Protein AF-A0A7W7Y3I8-F1 (afdb_monomer_lite)

Radius of gyration: 33.41 Å; chains: 1; bounding box: 69×54×98 Å

pLDDT: mean 78.22, std 15.78, range [34.19, 94.88]

Sequence (201 aa):
MSQEAKQEIVSILQRIVEGDIKELSDSDINDEELRLRFNQLCQRLAYIAPVVSNCISDIPVMENSLERIIATTEESVNHLMTSSEQLLDRFNSVKDLLDRTLDSGSDYSINFQKIEDLNQQNQDEIYDMMSSLEFQDITHQIVERMNKMVNDMQMRVNELAQVLKLQQVYTGTHSTTPASKEDLSASDQGLVDKLLAEFGL

Organism: NCBI:txid682562

Structure (mmCIF, N/CA/C/O backbone):
data_AF-A0A7W7Y3I8-F1
#
_entry.id   AF-A0A7W7Y3I8-F1
#
loop_
_atom_site.group_PDB
_atom_site.id
_atom_site.type_symbol
_atom_site.label_atom_id
_atom_site.label_alt_id
_atom_site.label_comp_id
_atom_site.label_asym_id
_atom_site.label_entity_id
_atom_site.label_seq_id
_atom_site.pdbx_PDB_ins_code
_atom_site.Cartn_x
_atom_site.Cartn_y
_atom_site.Cartn_z
_atom_site.occupancy
_atom_site.B_iso_or_equiv
_atom_site.auth_seq_id
_atom_site.auth_comp_id
_atom_site.auth_asym_id
_atom_site.auth_atom_id
_atom_site.pdbx_PDB_model_num
ATOM 1 N N . MET A 1 1 ? 24.728 -10.470 -51.808 1.00 56.81 1 MET A N 1
ATOM 2 C CA . MET A 1 1 ? 25.354 -10.316 -50.478 1.00 56.81 1 MET A CA 1
ATOM 3 C C . MET A 1 1 ? 26.386 -11.409 -50.291 1.00 56.81 1 MET A C 1
ATOM 5 O O . MET A 1 1 ? 26.043 -12.567 -50.521 1.00 56.81 1 MET A O 1
ATOM 9 N N . SER A 1 2 ? 27.621 -11.043 -49.936 1.00 70.88 2 SER A N 1
ATOM 10 C CA . SER A 1 2 ? 28.674 -12.000 -49.577 1.00 70.88 2 SER A CA 1
ATOM 11 C C . SER A 1 2 ? 28.323 -12.709 -48.263 1.00 70.88 2 SER A C 1
ATOM 13 O O . SER A 1 2 ? 27.474 -12.253 -47.494 1.00 70.88 2 SER A O 1
ATOM 15 N N . GLN A 1 3 ? 28.941 -13.863 -48.025 1.00 73.56 3 GLN A N 1
ATOM 16 C CA . GLN A 1 3 ? 28.728 -14.648 -46.809 1.00 73.56 3 GLN A CA 1
ATOM 17 C C . GLN A 1 3 ? 29.227 -13.902 -45.554 1.00 73.56 3 GLN A C 1
ATOM 19 O O . GLN A 1 3 ? 28.614 -14.024 -44.497 1.00 73.56 3 GLN A O 1
ATOM 24 N N . GLU A 1 4 ? 30.251 -13.059 -45.711 1.00 72.88 4 GLU A N 1
ATOM 25 C CA . GLU A 1 4 ? 30.799 -12.164 -44.681 1.00 72.88 4 GLU A CA 1
ATOM 26 C C . GLU A 1 4 ? 29.801 -11.074 -44.263 1.00 72.88 4 GLU A C 1
ATOM 28 O O . GLU A 1 4 ? 29.516 -10.943 -43.078 1.00 72.88 4 GLU A O 1
ATOM 33 N N . ALA A 1 5 ? 29.146 -10.392 -45.212 1.00 70.88 5 ALA A N 1
ATOM 34 C CA . ALA A 1 5 ? 28.152 -9.357 -44.894 1.00 70.88 5 ALA A CA 1
ATOM 35 C C . ALA A 1 5 ? 26.956 -9.908 -44.090 1.00 70.88 5 ALA A C 1
ATOM 37 O O . ALA A 1 5 ? 26.379 -9.228 -43.245 1.00 70.88 5 ALA A O 1
ATOM 38 N N . LYS A 1 6 ? 26.579 -11.175 -44.322 1.00 78.25 6 LYS A N 1
ATOM 39 C CA . LYS A 1 6 ? 25.563 -11.851 -43.499 1.00 78.25 6 LYS A CA 1
ATOM 40 C C . LYS A 1 6 ? 26.054 -12.110 -42.075 1.00 78.25 6 LYS A C 1
ATOM 42 O O . LYS A 1 6 ? 25.257 -11.997 -41.150 1.00 78.25 6 LYS A O 1
ATOM 47 N N . GLN A 1 7 ? 27.319 -12.484 -41.899 1.00 81.38 7 GLN A N 1
ATOM 48 C CA . GLN A 1 7 ? 27.895 -12.724 -40.574 1.00 81.38 7 GLN A CA 1
ATOM 49 C C . GLN A 1 7 ? 28.046 -11.425 -39.776 1.00 81.38 7 GLN A C 1
ATOM 51 O O . GLN A 1 7 ? 27.732 -11.422 -38.589 1.00 81.38 7 GLN A O 1
ATOM 56 N N . GLU A 1 8 ? 28.429 -10.323 -40.425 1.00 78.38 8 GLU A N 1
ATOM 57 C CA . GLU A 1 8 ? 28.481 -8.986 -39.814 1.00 78.38 8 GLU A CA 1
ATOM 58 C C . GLU A 1 8 ? 27.097 -8.535 -39.324 1.00 78.38 8 GLU A C 1
ATOM 60 O O . GLU A 1 8 ? 26.934 -8.173 -38.162 1.00 78.38 8 GLU A O 1
ATOM 65 N N . ILE A 1 9 ? 26.063 -8.658 -40.166 1.00 81.31 9 ILE A N 1
ATOM 66 C CA . ILE A 1 9 ? 24.678 -8.330 -39.783 1.00 81.31 9 ILE A CA 1
ATOM 67 C C . ILE A 1 9 ? 24.213 -9.170 -38.588 1.00 81.31 9 ILE A C 1
ATOM 69 O O . ILE A 1 9 ? 23.596 -8.642 -37.663 1.00 81.31 9 ILE A O 1
ATOM 73 N N . VAL A 1 10 ? 24.485 -10.479 -38.602 1.00 84.56 10 VAL A N 1
ATOM 74 C CA . VAL A 1 10 ? 24.080 -11.377 -37.512 1.00 84.56 10 VAL A CA 1
ATOM 75 C C . VAL A 1 10 ? 24.794 -11.016 -36.211 1.00 84.56 10 VAL A C 1
ATOM 77 O O . VAL A 1 10 ? 24.132 -10.970 -35.178 1.00 84.56 10 VAL A O 1
ATOM 80 N N . SER A 1 11 ? 26.094 -10.706 -36.244 1.00 82.88 11 SER A N 1
ATOM 81 C CA . SER A 1 11 ? 26.841 -10.342 -35.032 1.00 82.88 11 SER A CA 1
ATOM 82 C C . SER A 1 11 ? 26.318 -9.044 -34.408 1.00 82.88 11 SER A C 1
ATOM 84 O O . SER A 1 11 ? 26.177 -8.952 -33.191 1.00 82.88 11 SER A O 1
ATOM 86 N N . ILE A 1 12 ? 25.944 -8.067 -35.235 1.00 80.31 12 ILE A N 1
ATOM 87 C CA . ILE A 1 12 ? 25.380 -6.791 -34.788 1.00 80.31 12 ILE A CA 1
ATOM 88 C C . ILE A 1 12 ? 23.986 -6.986 -34.197 1.00 80.31 12 ILE A C 1
ATOM 90 O O . ILE A 1 12 ? 23.689 -6.453 -33.132 1.00 80.31 12 ILE A O 1
ATOM 94 N N . LEU A 1 13 ? 23.133 -7.784 -34.845 1.00 80.38 13 LEU A N 1
ATOM 95 C CA . LEU A 1 13 ? 21.825 -8.131 -34.288 1.00 80.38 13 LEU A CA 1
ATOM 96 C C . LEU A 1 13 ? 21.964 -8.860 -32.949 1.00 80.38 13 LEU A C 1
ATOM 98 O O . LEU A 1 13 ? 21.185 -8.606 -32.036 1.00 80.38 13 LEU A O 1
ATOM 102 N N . GLN A 1 14 ? 22.970 -9.721 -32.814 1.00 82.19 14 GLN A N 1
ATOM 103 C CA . GLN A 1 14 ? 23.251 -10.438 -31.577 1.00 82.19 14 GLN A CA 1
ATOM 104 C C . GLN A 1 14 ? 23.710 -9.483 -30.463 1.00 82.19 14 GLN A C 1
ATOM 106 O O . GLN A 1 14 ? 23.150 -9.529 -29.372 1.00 82.19 14 GLN A O 1
ATOM 111 N N . ARG A 1 15 ? 24.598 -8.525 -30.767 1.00 81.75 15 ARG A N 1
ATOM 112 C CA . ARG A 1 15 ? 24.981 -7.435 -29.846 1.00 81.75 15 ARG A CA 1
ATOM 113 C C . ARG A 1 15 ? 23.783 -6.599 -29.393 1.00 81.75 15 ARG A C 1
ATOM 115 O O . ARG A 1 15 ? 23.655 -6.300 -28.210 1.00 81.75 15 ARG A O 1
ATOM 122 N N . ILE A 1 16 ? 22.878 -6.259 -30.313 1.00 79.38 16 ILE A N 1
ATOM 123 C CA . ILE A 1 16 ? 21.653 -5.507 -30.001 1.00 79.38 16 ILE A CA 1
ATOM 124 C C . ILE A 1 16 ? 20.729 -6.316 -29.079 1.00 79.38 16 ILE A C 1
ATOM 126 O O . ILE A 1 16 ? 20.189 -5.762 -28.124 1.00 79.38 16 ILE A O 1
ATOM 130 N N . VAL A 1 17 ? 20.561 -7.618 -29.334 1.00 76.25 17 VAL A N 1
ATOM 131 C CA . VAL A 1 17 ? 19.777 -8.524 -28.473 1.00 76.25 17 VAL A CA 1
ATOM 132 C C . VAL A 1 17 ? 20.399 -8.650 -27.079 1.00 76.25 17 VAL A C 1
ATOM 134 O O . VAL A 1 17 ? 19.673 -8.739 -26.092 1.00 76.25 17 VAL A O 1
ATOM 137 N N . GLU A 1 18 ? 21.727 -8.605 -26.987 1.00 78.88 18 GLU A N 1
ATOM 138 C CA . GLU A 1 18 ? 22.486 -8.612 -25.731 1.00 78.88 18 GLU A CA 1
ATOM 139 C C . GLU A 1 18 ? 22.496 -7.247 -25.011 1.00 78.88 18 GLU A C 1
ATOM 141 O O . GLU A 1 18 ? 22.995 -7.146 -23.891 1.00 78.88 18 GLU A O 1
ATOM 146 N N . GLY A 1 19 ? 21.912 -6.201 -25.611 1.00 65.56 19 GLY A N 1
ATOM 147 C CA . GLY A 1 19 ? 21.775 -4.872 -25.009 1.00 65.56 19 GLY A CA 1
ATOM 148 C C . GLY A 1 19 ? 22.931 -3.902 -25.287 1.00 65.56 19 GLY A C 1
ATOM 149 O O . GLY A 1 19 ? 22.963 -2.818 -24.704 1.00 65.56 19 GLY A O 1
ATOM 150 N N . ASP A 1 20 ? 23.865 -4.234 -26.184 1.00 77.38 20 ASP A N 1
ATOM 151 C CA . ASP A 1 20 ? 24.927 -3.323 -26.638 1.00 77.38 20 ASP A CA 1
ATOM 152 C C . ASP A 1 20 ? 24.423 -2.439 -27.792 1.00 77.38 20 ASP A C 1
ATOM 154 O O . ASP A 1 20 ? 24.595 -2.743 -28.971 1.00 77.38 20 ASP A O 1
ATOM 158 N N . ILE A 1 21 ? 23.768 -1.328 -27.437 1.00 74.56 21 ILE A N 1
ATOM 159 C CA . ILE A 1 21 ? 23.088 -0.406 -28.368 1.00 74.56 21 ILE A CA 1
ATOM 160 C C . ILE A 1 21 ? 23.997 0.779 -28.767 1.00 74.56 21 ILE A C 1
ATOM 162 O O . ILE A 1 21 ? 23.572 1.934 -28.829 1.00 74.56 21 ILE A O 1
ATOM 166 N N . LYS A 1 22 ? 25.290 0.525 -28.984 1.00 76.62 22 LYS A N 1
ATOM 167 C CA . LYS A 1 22 ? 26.242 1.564 -29.413 1.00 76.62 22 LYS A CA 1
ATOM 168 C C . LYS A 1 22 ? 26.087 1.881 -30.900 1.00 76.62 22 LYS A C 1
ATOM 170 O O . LYS A 1 22 ? 25.644 1.042 -31.684 1.00 76.62 22 LYS A O 1
ATOM 175 N N . GLU A 1 23 ? 26.471 3.096 -31.288 1.00 75.88 23 GLU A N 1
ATOM 176 C CA . GLU A 1 23 ? 26.596 3.447 -32.704 1.00 75.88 23 GLU A CA 1
ATOM 177 C C . GLU A 1 23 ? 27.714 2.626 -33.358 1.00 75.88 23 GLU A C 1
ATOM 179 O O . GLU A 1 23 ? 28.787 2.427 -32.784 1.00 75.88 23 GLU A O 1
ATOM 184 N N . LEU A 1 24 ? 27.437 2.144 -34.564 1.00 77.50 24 LEU A N 1
ATOM 185 C CA . LEU A 1 24 ? 28.359 1.401 -35.406 1.00 77.50 24 LEU A CA 1
ATOM 186 C C . LEU A 1 24 ? 29.286 2.360 -36.152 1.00 77.50 24 LEU A C 1
ATOM 188 O O . LEU A 1 24 ? 28.854 3.389 -36.685 1.00 77.50 24 LEU A O 1
ATOM 192 N N . SER A 1 25 ? 30.551 1.970 -36.226 1.00 73.38 25 SER A N 1
ATOM 193 C CA . SER A 1 25 ? 31.637 2.684 -36.891 1.00 73.38 25 SER A CA 1
ATOM 194 C C . SER A 1 25 ? 31.907 2.143 -38.301 1.00 73.38 25 SER A C 1
ATOM 196 O O . SER A 1 25 ? 31.376 1.103 -38.695 1.00 73.38 25 SER A O 1
ATOM 198 N N . ASP A 1 26 ? 32.769 2.826 -39.065 1.00 68.06 26 ASP A N 1
ATOM 199 C CA . ASP A 1 26 ? 33.235 2.346 -40.378 1.00 68.06 26 ASP A CA 1
ATOM 200 C C . ASP A 1 26 ? 33.886 0.951 -40.308 1.00 68.06 26 ASP A C 1
ATOM 202 O O . ASP A 1 26 ? 33.864 0.220 -41.292 1.00 68.06 26 ASP A O 1
ATOM 206 N N . SER A 1 27 ? 34.429 0.553 -39.150 1.00 69.69 27 SER A N 1
ATOM 207 C CA . SER A 1 27 ? 35.013 -0.780 -38.950 1.00 69.69 27 SER A CA 1
ATOM 208 C C . SER A 1 27 ? 33.998 -1.896 -38.689 1.00 69.69 27 SER A C 1
ATOM 210 O O . SER A 1 27 ? 34.377 -3.061 -38.761 1.00 69.69 27 SER A O 1
ATOM 212 N N . ASP A 1 28 ? 32.742 -1.566 -38.375 1.00 69.50 28 ASP A N 1
ATOM 213 C CA . ASP A 1 28 ? 31.705 -2.557 -38.055 1.00 69.50 28 ASP A CA 1
ATOM 214 C C . ASP A 1 28 ? 30.889 -2.972 -39.292 1.00 69.50 28 ASP A C 1
ATOM 216 O O . ASP A 1 28 ? 30.504 -4.132 -39.415 1.00 69.50 28 ASP A O 1
ATOM 220 N N . ILE A 1 29 ? 30.617 -2.025 -40.199 1.00 77.31 29 ILE A N 1
ATOM 221 C CA . ILE A 1 29 ? 29.929 -2.235 -41.480 1.00 77.31 29 ILE A CA 1
ATOM 222 C C . ILE A 1 29 ? 30.550 -1.295 -42.523 1.00 77.31 29 ILE A C 1
ATOM 224 O O . ILE A 1 29 ? 30.492 -0.068 -42.385 1.00 77.31 29 ILE A O 1
ATOM 228 N N . ASN A 1 30 ? 31.050 -1.878 -43.616 1.00 74.94 30 ASN A N 1
ATOM 229 C CA . ASN A 1 30 ? 31.587 -1.131 -44.761 1.00 74.94 30 ASN A CA 1
ATOM 230 C C . ASN A 1 30 ? 30.496 -0.526 -45.670 1.00 74.94 30 ASN A C 1
ATOM 232 O O . ASN A 1 30 ? 30.771 0.396 -46.434 1.00 74.94 30 ASN A O 1
ATOM 236 N N . ASP A 1 31 ? 29.267 -1.046 -45.617 1.00 81.44 31 ASP A N 1
ATOM 237 C CA . ASP A 1 31 ? 28.123 -0.518 -46.369 1.00 81.44 31 ASP A CA 1
ATOM 238 C C . ASP A 1 31 ? 27.491 0.683 -45.639 1.00 81.44 31 ASP A C 1
ATOM 240 O O . ASP A 1 31 ? 26.849 0.549 -44.594 1.00 81.44 31 ASP A O 1
ATOM 244 N N . GLU A 1 32 ? 27.675 1.876 -46.200 1.00 80.06 32 GLU A N 1
ATOM 245 C CA . GLU A 1 32 ? 27.230 3.138 -45.604 1.00 80.06 32 GLU A CA 1
ATOM 246 C C . GLU A 1 32 ? 25.705 3.207 -45.388 1.00 80.06 32 GLU A C 1
ATOM 248 O O . GLU A 1 32 ? 25.252 3.710 -44.354 1.00 80.06 32 GLU A O 1
ATOM 253 N N . GLU A 1 33 ? 24.894 2.662 -46.305 1.00 81.62 33 GLU A N 1
ATOM 254 C CA . GLU A 1 33 ? 23.431 2.679 -46.171 1.00 81.62 33 GLU A CA 1
ATOM 255 C C . GLU A 1 33 ? 22.977 1.722 -45.064 1.00 81.62 33 GLU A C 1
ATOM 257 O O . GLU A 1 33 ? 22.112 2.055 -44.243 1.00 81.62 33 GLU A O 1
ATOM 262 N N . LEU A 1 34 ? 23.587 0.538 -45.010 1.00 79.19 34 LEU A N 1
ATOM 263 C CA . LEU A 1 34 ? 23.307 -0.460 -43.988 1.00 79.19 34 LEU A CA 1
ATOM 264 C C . LEU A 1 34 ? 23.693 0.058 -42.593 1.00 79.19 34 LEU A C 1
ATOM 266 O O . LEU A 1 34 ? 22.904 -0.056 -41.650 1.00 79.19 34 LEU A O 1
ATOM 270 N N . ARG A 1 35 ? 24.858 0.707 -42.474 1.00 82.44 35 ARG A N 1
ATOM 271 C CA . ARG A 1 35 ? 25.320 1.341 -41.233 1.00 82.44 35 ARG A CA 1
ATOM 272 C C . ARG A 1 35 ? 24.371 2.443 -40.773 1.00 82.44 35 ARG A C 1
ATOM 274 O O . ARG A 1 35 ? 23.997 2.472 -39.602 1.00 82.44 35 ARG A O 1
ATOM 281 N N . LEU A 1 36 ? 23.936 3.320 -41.680 1.00 83.75 36 LEU A N 1
ATOM 282 C CA . LEU A 1 36 ? 22.991 4.390 -41.352 1.00 83.75 36 LEU A CA 1
ATOM 283 C C . LEU A 1 36 ? 21.678 3.826 -40.788 1.00 83.75 36 LEU A C 1
ATOM 285 O O . LEU A 1 36 ? 21.167 4.332 -39.787 1.00 83.75 36 LEU A O 1
ATOM 289 N N . ARG A 1 37 ? 21.141 2.757 -41.391 1.00 81.44 37 ARG A N 1
ATOM 290 C CA . ARG A 1 37 ? 19.906 2.106 -40.918 1.00 81.44 37 ARG A CA 1
ATOM 291 C C . ARG A 1 37 ? 20.079 1.439 -39.555 1.00 81.44 37 ARG A C 1
ATOM 293 O O . ARG A 1 37 ? 19.185 1.555 -38.718 1.00 81.44 37 ARG A O 1
ATOM 300 N N . PHE A 1 38 ? 21.210 0.781 -39.307 1.00 81.56 38 PHE A N 1
ATOM 301 C CA . PHE A 1 38 ? 21.498 0.208 -37.994 1.00 81.56 38 PHE A CA 1
ATOM 302 C C . PHE A 1 38 ? 21.701 1.280 -36.922 1.00 81.56 38 PHE A C 1
ATOM 304 O O . PHE A 1 38 ? 21.147 1.145 -35.838 1.00 81.56 38 PHE A O 1
ATOM 311 N N . ASN A 1 39 ? 22.394 2.379 -37.225 1.00 82.19 39 ASN A N 1
ATOM 312 C CA . ASN A 1 39 ? 22.555 3.481 -36.273 1.00 82.19 39 ASN A CA 1
ATOM 313 C C . ASN A 1 39 ? 21.208 4.126 -35.924 1.00 82.19 39 ASN A C 1
ATOM 315 O O . ASN A 1 39 ? 20.946 4.402 -34.756 1.00 82.19 39 ASN A O 1
ATOM 319 N N . GLN A 1 40 ? 20.300 4.267 -36.893 1.00 81.69 40 GLN A N 1
ATOM 320 C CA . GLN A 1 40 ? 18.924 4.700 -36.621 1.00 81.69 40 GLN A CA 1
ATOM 321 C C . GLN A 1 40 ? 18.153 3.708 -35.735 1.00 81.69 40 GLN A C 1
ATOM 323 O O . GLN A 1 40 ? 17.367 4.130 -34.885 1.00 81.69 40 GLN A O 1
ATOM 328 N N . LEU A 1 41 ? 18.354 2.399 -35.921 1.00 79.25 41 LEU A N 1
ATOM 329 C CA . LEU A 1 41 ? 17.762 1.365 -35.070 1.00 79.25 41 LEU A CA 1
ATOM 330 C C . LEU A 1 41 ? 18.323 1.434 -33.642 1.00 79.25 41 LEU A C 1
ATOM 332 O O . LEU A 1 41 ? 17.540 1.454 -32.694 1.00 79.25 41 LEU A O 1
ATOM 336 N N . CYS A 1 42 ? 19.646 1.542 -33.494 1.00 81.06 42 CYS A N 1
ATOM 337 C CA . CYS A 1 42 ? 20.316 1.698 -32.206 1.00 81.06 42 CYS A CA 1
ATOM 338 C C . CYS A 1 42 ? 19.828 2.953 -31.475 1.00 81.06 42 CYS A C 1
ATOM 340 O O . CYS A 1 42 ? 19.408 2.863 -30.329 1.00 81.06 42 CYS A O 1
ATOM 342 N N . GLN A 1 43 ? 19.764 4.108 -32.142 1.00 81.44 43 GLN A N 1
ATOM 343 C CA . GLN A 1 43 ? 19.259 5.343 -31.530 1.00 81.44 43 GLN A CA 1
ATOM 344 C C . GLN A 1 43 ? 17.811 5.210 -31.030 1.00 81.44 43 GLN A C 1
ATOM 346 O O . GLN A 1 43 ? 17.485 5.679 -29.940 1.00 81.44 43 GLN A O 1
ATOM 351 N N . ARG A 1 44 ? 16.933 4.531 -31.783 1.00 76.31 44 ARG A N 1
ATOM 352 C CA . ARG A 1 44 ? 15.549 4.274 -31.342 1.00 76.31 44 ARG A CA 1
ATOM 353 C C . ARG A 1 44 ? 15.491 3.318 -30.151 1.00 76.31 44 ARG A C 1
ATOM 355 O O . ARG A 1 44 ? 14.746 3.571 -29.209 1.00 76.31 44 ARG A O 1
ATOM 362 N N . LEU A 1 45 ? 16.272 2.240 -30.175 1.00 76.50 45 LEU A N 1
ATOM 363 C CA . LEU A 1 45 ? 16.339 1.268 -29.080 1.00 76.50 45 LEU A CA 1
ATOM 364 C C . LEU A 1 45 ? 16.948 1.868 -27.807 1.00 76.50 45 LEU A C 1
ATOM 366 O O . LEU A 1 45 ? 16.458 1.586 -26.715 1.00 76.50 45 LEU A O 1
ATOM 370 N N . ALA A 1 46 ? 17.941 2.749 -27.945 1.00 78.75 46 ALA A N 1
ATOM 371 C CA . ALA A 1 46 ? 18.561 3.473 -26.839 1.00 78.75 46 ALA A CA 1
ATOM 372 C C . ALA A 1 46 ? 17.561 4.377 -26.100 1.00 78.75 46 ALA A C 1
ATOM 374 O O . ALA A 1 46 ? 17.726 4.620 -24.909 1.00 78.75 46 ALA A O 1
ATOM 375 N N . TYR A 1 47 ? 16.505 4.836 -26.780 1.00 76.12 47 TYR A N 1
ATOM 376 C CA . TYR A 1 47 ? 15.415 5.591 -26.162 1.00 76.12 47 TYR A CA 1
ATOM 377 C C . TYR A 1 47 ? 14.353 4.681 -25.514 1.00 76.12 47 TYR A C 1
ATOM 379 O O . TYR A 1 47 ? 13.812 5.012 -24.461 1.00 76.12 47 TYR A O 1
ATOM 387 N N . ILE A 1 48 ? 14.084 3.502 -26.094 1.00 79.81 48 ILE A N 1
ATOM 388 C CA . ILE A 1 48 ? 13.114 2.526 -25.559 1.00 79.81 48 ILE A CA 1
ATOM 389 C C . ILE A 1 48 ? 13.595 1.879 -24.261 1.00 79.81 48 ILE A C 1
ATOM 391 O O . ILE A 1 48 ? 12.839 1.807 -23.291 1.00 79.81 48 ILE A O 1
ATOM 395 N N . ALA A 1 49 ? 14.836 1.395 -24.247 1.00 78.38 49 ALA A N 1
ATOM 396 C CA . ALA A 1 49 ? 15.385 0.624 -23.138 1.00 78.38 49 ALA A CA 1
ATOM 397 C C . ALA A 1 49 ? 15.238 1.308 -21.759 1.00 78.38 49 ALA A C 1
ATOM 399 O O . ALA A 1 49 ? 14.712 0.662 -20.849 1.00 78.38 49 ALA A O 1
ATOM 400 N N . PRO A 1 50 ? 15.610 2.592 -21.568 1.00 82.94 50 PRO A N 1
ATOM 401 C CA . PRO A 1 50 ? 15.473 3.248 -20.268 1.00 82.94 50 PRO A CA 1
ATOM 402 C C . PRO A 1 50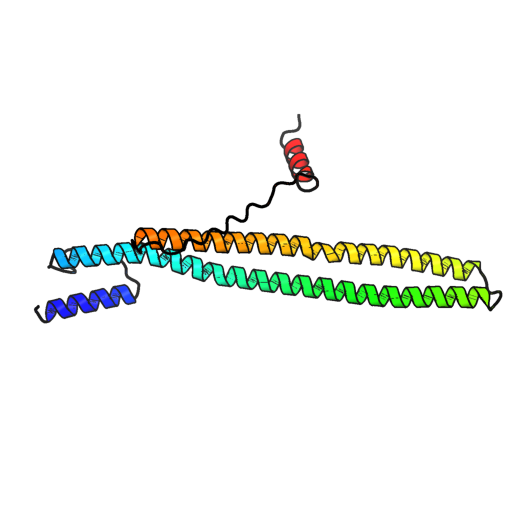 ? 14.011 3.459 -19.866 1.00 82.94 50 PRO A C 1
ATOM 404 O O . PRO A 1 50 ? 13.675 3.296 -18.697 1.00 82.94 50 PRO A O 1
ATOM 407 N N . VAL A 1 51 ? 13.120 3.771 -20.814 1.00 82.88 51 VAL A N 1
ATOM 408 C CA . VAL A 1 51 ? 11.686 3.951 -20.533 1.00 82.88 51 VAL A CA 1
ATOM 409 C C . VAL A 1 51 ? 11.072 2.654 -20.013 1.00 82.88 51 VAL A C 1
ATOM 411 O O . VAL A 1 51 ? 10.412 2.660 -18.974 1.00 82.88 51 VAL A O 1
ATOM 414 N N . VAL A 1 52 ? 11.326 1.541 -20.704 1.00 81.75 52 VAL A N 1
ATOM 415 C CA . VAL A 1 52 ? 10.821 0.221 -20.307 1.00 81.75 52 VAL A CA 1
ATOM 416 C C . VAL A 1 52 ? 11.434 -0.213 -18.979 1.00 81.75 52 VAL A C 1
ATOM 418 O O . VAL A 1 52 ? 10.701 -0.642 -18.093 1.00 81.75 52 VAL A O 1
ATOM 421 N N . SER A 1 53 ? 12.748 -0.044 -18.805 1.00 84.75 53 SER A N 1
ATOM 422 C CA . SER A 1 53 ? 13.434 -0.383 -17.554 1.00 84.75 53 SER A CA 1
ATOM 423 C C . SER A 1 53 ? 12.860 0.380 -16.361 1.00 84.75 53 SER A C 1
ATOM 425 O O . SER A 1 53 ? 12.629 -0.224 -15.319 1.00 84.75 53 SER A O 1
ATOM 427 N N . ASN A 1 54 ? 12.595 1.679 -16.518 1.00 85.06 54 ASN A N 1
ATOM 428 C CA . ASN A 1 54 ? 12.032 2.502 -15.450 1.00 85.06 54 ASN A CA 1
ATOM 429 C C . ASN A 1 54 ? 10.591 2.091 -15.115 1.00 85.06 54 ASN A C 1
ATOM 431 O O . ASN A 1 54 ? 10.241 1.971 -13.948 1.00 85.06 54 ASN A O 1
ATOM 435 N N . CYS A 1 55 ? 9.753 1.812 -16.121 1.00 85.06 55 CYS A N 1
ATOM 436 C CA . CYS A 1 55 ? 8.390 1.336 -15.859 1.00 85.06 55 CYS A CA 1
ATOM 437 C C . CYS A 1 55 ? 8.404 -0.026 -15.145 1.00 85.06 55 CYS A C 1
ATOM 439 O O . CYS A 1 55 ? 7.645 -0.237 -14.205 1.00 85.06 55 CYS A O 1
ATOM 441 N N . ILE A 1 56 ? 9.299 -0.936 -15.547 1.00 86.44 56 ILE A N 1
ATOM 442 C CA . ILE A 1 56 ? 9.471 -2.232 -14.876 1.00 86.44 56 ILE A CA 1
ATOM 443 C C . ILE A 1 56 ? 9.957 -2.046 -13.434 1.00 86.44 56 ILE A C 1
ATOM 445 O O . ILE A 1 56 ? 9.497 -2.771 -12.559 1.00 86.44 56 ILE A O 1
ATOM 449 N N . SER A 1 57 ? 10.844 -1.082 -13.158 1.00 88.31 57 SER A N 1
ATOM 450 C CA . SER A 1 57 ? 11.294 -0.809 -11.786 1.00 88.31 57 SER A CA 1
ATOM 451 C C . SER A 1 57 ? 10.227 -0.156 -10.909 1.00 88.31 57 SER A C 1
ATOM 453 O O . SER A 1 57 ? 10.255 -0.333 -9.694 1.00 88.31 57 SER A O 1
ATOM 455 N N . ASP A 1 58 ? 9.290 0.578 -11.510 1.00 87.81 58 ASP A N 1
ATOM 456 C CA . ASP A 1 58 ? 8.209 1.248 -10.790 1.00 87.81 58 ASP A CA 1
ATOM 457 C C . ASP A 1 58 ? 7.112 0.245 -10.345 1.00 87.81 58 ASP A C 1
ATOM 459 O O . ASP A 1 58 ? 6.478 0.443 -9.307 1.00 87.81 58 ASP A O 1
ATOM 463 N N . ILE A 1 59 ? 6.930 -0.882 -11.055 1.00 88.06 59 ILE A N 1
ATOM 464 C CA . ILE A 1 59 ? 5.924 -1.916 -10.724 1.00 88.06 59 ILE A CA 1
ATOM 465 C C . ILE A 1 59 ? 6.114 -2.503 -9.309 1.00 88.06 59 ILE A C 1
ATOM 467 O O . ILE A 1 59 ? 5.166 -2.433 -8.525 1.00 88.06 59 ILE A O 1
ATOM 471 N N . PRO A 1 60 ? 7.301 -3.004 -8.906 1.00 91.81 60 PRO A N 1
ATOM 472 C CA . PRO A 1 60 ? 7.513 -3.496 -7.543 1.00 91.81 60 PRO A CA 1
ATOM 473 C C . PRO A 1 60 ? 7.247 -2.442 -6.460 1.00 91.81 60 PRO A C 1
ATOM 475 O O . PRO A 1 60 ? 6.856 -2.770 -5.341 1.00 91.81 60 PRO A O 1
ATOM 478 N N . VAL A 1 61 ? 7.454 -1.156 -6.758 1.00 90.81 61 VAL A N 1
ATOM 479 C CA . VAL A 1 61 ? 7.162 -0.068 -5.809 1.00 90.81 61 VAL A CA 1
ATOM 480 C C . VAL A 1 61 ? 5.652 0.085 -5.611 1.00 90.81 61 VAL A C 1
ATOM 482 O O . VAL A 1 61 ? 5.193 0.295 -4.484 1.00 90.81 61 VAL A O 1
ATOM 485 N N . MET A 1 62 ? 4.873 -0.059 -6.685 1.00 88.94 62 MET A N 1
ATOM 486 C CA . MET A 1 62 ? 3.411 -0.082 -6.620 1.00 88.94 62 MET A CA 1
ATOM 487 C C . MET A 1 62 ? 2.893 -1.304 -5.857 1.00 88.94 62 MET A C 1
ATOM 489 O O . MET A 1 62 ? 2.016 -1.148 -5.012 1.00 88.94 62 MET A O 1
ATOM 493 N N . GLU A 1 63 ? 3.455 -2.489 -6.101 1.00 90.75 63 GLU A N 1
ATOM 494 C CA . GLU A 1 63 ? 3.090 -3.722 -5.386 1.00 90.75 63 GLU A CA 1
ATOM 495 C C . GLU A 1 63 ? 3.302 -3.574 -3.874 1.00 90.75 63 GLU A C 1
ATOM 497 O O . GLU A 1 63 ? 2.357 -3.736 -3.104 1.00 90.75 63 GLU A O 1
ATOM 502 N N . ASN A 1 64 ? 4.490 -3.125 -3.452 1.00 92.62 64 ASN A N 1
ATOM 503 C CA . ASN A 1 64 ? 4.782 -2.854 -2.039 1.00 92.62 64 ASN A CA 1
ATOM 504 C C . ASN A 1 64 ? 3.822 -1.818 -1.425 1.00 92.62 64 ASN A C 1
ATOM 506 O O . ASN A 1 64 ? 3.473 -1.887 -0.246 1.00 92.62 64 ASN A O 1
ATOM 510 N N . SER A 1 65 ? 3.401 -0.826 -2.214 1.00 91.00 65 SER A N 1
ATOM 511 C CA . SER A 1 65 ? 2.456 0.199 -1.762 1.00 91.00 65 SER A CA 1
ATOM 512 C C . SER A 1 65 ? 1.056 -0.382 -1.529 1.00 91.00 65 SER A C 1
ATOM 514 O O . SER A 1 65 ? 0.416 -0.032 -0.538 1.00 91.00 65 SER A O 1
ATOM 516 N N . LEU A 1 66 ? 0.601 -1.295 -2.393 1.00 89.75 66 LEU A N 1
ATOM 517 C CA . LEU A 1 66 ? -0.667 -2.012 -2.222 1.00 89.75 66 LEU A CA 1
ATOM 518 C C . LEU A 1 66 ? -0.630 -2.960 -1.026 1.00 89.75 66 LEU A C 1
ATOM 520 O O . LEU A 1 66 ? -1.565 -2.959 -0.229 1.00 89.75 66 LEU A O 1
ATOM 524 N N . GLU A 1 67 ? 0.449 -3.725 -0.865 1.00 92.75 67 GLU A N 1
ATOM 525 C CA . GLU A 1 67 ? 0.625 -4.604 0.297 1.00 92.75 67 GLU A CA 1
ATOM 526 C C . GLU A 1 67 ? 0.571 -3.813 1.604 1.00 92.75 67 GLU A C 1
ATOM 528 O O . GLU A 1 67 ? -0.099 -4.219 2.553 1.00 92.75 67 GLU A O 1
ATOM 533 N N . ARG A 1 68 ? 1.198 -2.631 1.635 1.00 90.19 68 ARG A N 1
ATOM 534 C CA . ARG A 1 68 ? 1.127 -1.733 2.789 1.00 90.19 68 ARG A CA 1
ATOM 535 C C . ARG A 1 68 ? -0.298 -1.257 3.073 1.00 90.19 68 ARG A C 1
ATOM 537 O O . ARG A 1 68 ? -0.692 -1.257 4.234 1.00 90.19 68 ARG A O 1
ATOM 544 N N . ILE A 1 69 ? -1.067 -0.871 2.048 1.00 91.19 69 ILE A N 1
ATOM 545 C CA . ILE A 1 69 ? -2.484 -0.497 2.218 1.00 91.19 69 ILE A CA 1
ATOM 546 C C . ILE A 1 69 ? -3.270 -1.656 2.831 1.00 91.19 69 ILE A C 1
ATOM 548 O O . ILE A 1 69 ? -4.033 -1.443 3.771 1.00 91.19 69 ILE A O 1
ATOM 552 N N . ILE A 1 70 ? -3.084 -2.871 2.308 1.00 89.69 70 ILE A N 1
ATOM 553 C CA . ILE A 1 70 ? -3.783 -4.065 2.791 1.00 89.69 70 ILE A CA 1
ATOM 554 C C . ILE A 1 70 ? -3.441 -4.307 4.260 1.00 89.69 70 ILE A C 1
ATOM 556 O O . ILE A 1 70 ? -4.355 -4.420 5.071 1.00 89.69 70 ILE A O 1
ATOM 560 N N . ALA A 1 71 ? -2.154 -4.303 4.612 1.00 90.75 71 ALA A N 1
ATOM 561 C CA . ALA A 1 71 ? -1.702 -4.536 5.980 1.00 90.75 71 ALA A CA 1
ATOM 562 C C . ALA A 1 71 ? -2.256 -3.494 6.964 1.00 90.75 71 ALA A C 1
ATOM 564 O O . ALA A 1 71 ? -2.796 -3.859 8.004 1.00 90.75 71 ALA A O 1
ATOM 565 N N . THR A 1 72 ? -2.183 -2.201 6.624 1.00 89.56 72 THR A N 1
ATOM 566 C CA . THR A 1 72 ? -2.725 -1.133 7.481 1.00 89.56 72 THR A CA 1
ATOM 567 C C . THR A 1 72 ? -4.248 -1.226 7.600 1.00 89.56 72 THR A C 1
ATOM 569 O O . THR A 1 72 ? -4.791 -1.039 8.683 1.00 89.56 72 THR A O 1
ATOM 572 N N . THR A 1 73 ? -4.947 -1.559 6.512 1.00 89.81 73 THR A N 1
ATOM 573 C CA . THR A 1 73 ? -6.405 -1.749 6.542 1.00 89.81 73 THR A CA 1
ATOM 574 C C . THR A 1 73 ? -6.787 -2.926 7.434 1.00 89.81 73 THR A C 1
ATOM 576 O O . THR A 1 73 ? -7.714 -2.819 8.229 1.00 89.81 73 THR A O 1
ATOM 579 N N . GLU A 1 74 ? -6.077 -4.047 7.321 1.00 91.75 74 GLU A N 1
ATOM 580 C CA . GLU A 1 74 ? -6.321 -5.238 8.132 1.00 91.75 74 GLU A CA 1
ATOM 581 C C . GLU A 1 74 ? -6.083 -4.965 9.621 1.00 91.75 74 GLU A C 1
ATOM 583 O O . GLU A 1 74 ? -6.911 -5.335 10.453 1.00 91.75 74 GLU A O 1
ATOM 588 N N . GLU A 1 75 ? -4.998 -4.266 9.961 1.00 91.88 75 GLU A N 1
ATOM 589 C CA . GLU A 1 75 ? -4.698 -3.852 11.332 1.00 91.88 75 GLU A CA 1
ATOM 590 C C . GLU A 1 75 ? -5.808 -2.961 11.910 1.00 91.88 75 GLU A C 1
ATOM 592 O O . GLU A 1 75 ? -6.358 -3.275 12.968 1.00 91.88 75 GLU A O 1
ATOM 597 N N . SER A 1 76 ? -6.206 -1.909 11.188 1.00 91.50 76 SER A N 1
ATOM 598 C CA . SER A 1 76 ? -7.280 -1.006 11.615 1.00 91.50 76 SER A CA 1
ATOM 599 C C . SER A 1 76 ? -8.624 -1.716 11.759 1.00 91.50 76 SER A C 1
ATOM 601 O O . SER A 1 76 ? -9.339 -1.490 12.733 1.00 91.50 76 SER A O 1
ATOM 603 N N . VAL A 1 77 ? -8.982 -2.601 10.825 1.00 91.12 77 VAL A N 1
ATOM 604 C CA . VAL A 1 77 ? -10.240 -3.361 10.892 1.00 91.12 77 VAL A CA 1
ATOM 605 C C . VAL A 1 77 ? -10.237 -4.331 12.072 1.00 91.12 77 VAL A C 1
ATOM 607 O O . VAL A 1 77 ? -11.234 -4.407 12.791 1.00 91.12 77 VAL A O 1
ATOM 610 N N . ASN A 1 78 ? -9.130 -5.036 12.314 1.00 93.19 78 ASN A N 1
ATOM 611 C CA . ASN A 1 78 ? -9.002 -5.922 13.472 1.00 93.19 78 ASN A CA 1
ATOM 612 C C . ASN A 1 78 ? -9.104 -5.148 14.791 1.00 93.19 78 ASN A C 1
ATOM 614 O O . ASN A 1 78 ? -9.754 -5.614 15.731 1.00 93.19 78 ASN A O 1
ATOM 618 N N . HIS A 1 79 ? -8.506 -3.957 14.856 1.00 92.62 79 HIS A N 1
ATOM 619 C CA . HIS A 1 79 ? -8.623 -3.088 16.020 1.00 92.62 79 HIS A CA 1
ATOM 620 C C . HIS A 1 79 ? -10.075 -2.644 16.244 1.00 92.62 79 HIS A C 1
ATOM 622 O O . HIS A 1 79 ? -10.617 -2.869 17.323 1.00 92.62 79 HIS A O 1
ATOM 628 N N . LEU A 1 80 ? -10.751 -2.137 15.205 1.00 93.81 80 LEU A N 1
ATOM 629 C CA . LEU A 1 80 ? -12.167 -1.750 15.270 1.00 93.81 80 LEU A CA 1
ATOM 630 C C . LEU A 1 80 ? -13.071 -2.909 15.710 1.00 93.81 80 LEU A C 1
ATOM 632 O O . LEU A 1 80 ? -13.983 -2.713 16.513 1.00 93.81 80 LEU A O 1
ATOM 636 N N . MET A 1 81 ? -12.823 -4.119 15.201 1.00 93.50 81 MET A N 1
ATOM 637 C CA . MET A 1 81 ? -13.581 -5.309 15.585 1.00 93.50 81 MET A CA 1
ATOM 638 C C . MET A 1 81 ? -13.383 -5.633 17.070 1.00 93.50 81 MET A C 1
ATOM 640 O O . MET A 1 81 ? -14.361 -5.822 17.791 1.00 93.50 81 MET A O 1
ATOM 644 N N . THR A 1 82 ? -12.135 -5.608 17.541 1.00 94.19 82 THR A N 1
ATOM 645 C CA . THR A 1 82 ? -11.794 -5.861 18.947 1.00 94.19 82 THR A CA 1
ATOM 646 C C . THR A 1 82 ? -12.431 -4.822 19.874 1.00 94.19 82 THR A C 1
ATOM 648 O O . THR A 1 82 ? -13.067 -5.183 20.864 1.00 94.19 82 THR A O 1
ATOM 651 N N . SER A 1 83 ? -12.326 -3.534 19.546 1.00 93.62 83 SER A N 1
ATOM 652 C CA . SER A 1 83 ? -12.935 -2.450 20.326 1.00 93.62 83 SER A CA 1
ATOM 653 C C . SER A 1 83 ? -14.462 -2.532 20.340 1.00 93.62 83 SER A C 1
ATOM 655 O O . SER A 1 83 ? -15.092 -2.300 21.374 1.00 93.62 83 SER A O 1
ATOM 657 N N . SER A 1 84 ? -15.079 -2.937 19.225 1.00 94.06 84 SER A N 1
ATOM 658 C CA . SER A 1 84 ? -16.523 -3.171 19.160 1.00 94.06 84 SER A CA 1
ATOM 659 C C . SER A 1 84 ? -16.971 -4.318 20.073 1.00 94.06 84 SER A C 1
ATOM 661 O O . SER A 1 84 ? -18.027 -4.210 20.698 1.00 94.06 84 SER A O 1
ATOM 663 N N . GLU A 1 85 ? -16.207 -5.410 20.155 1.00 94.19 85 GLU A N 1
ATOM 664 C CA . GLU A 1 85 ? -16.489 -6.525 21.072 1.00 94.19 85 GLU A CA 1
ATOM 665 C C . GLU A 1 85 ? -16.375 -6.077 22.535 1.00 94.19 85 GLU A C 1
ATOM 667 O O . GLU A 1 85 ? -17.290 -6.307 23.329 1.00 94.19 85 GLU A O 1
ATOM 672 N N . GLN A 1 86 ? -15.314 -5.342 22.878 1.00 93.44 86 GLN A N 1
ATOM 673 C CA . GLN A 1 86 ? -15.120 -4.816 24.231 1.00 93.44 86 GLN A CA 1
ATOM 674 C C . GLN A 1 86 ? -16.226 -3.842 24.647 1.00 93.44 86 GLN A C 1
ATOM 676 O O . GLN A 1 86 ? -16.723 -3.919 25.774 1.00 93.44 86 GLN A O 1
ATOM 681 N N . LEU A 1 87 ? -16.655 -2.948 23.750 1.00 94.12 87 LEU A N 1
ATOM 682 C CA . LEU A 1 87 ? -17.798 -2.072 24.004 1.00 94.12 87 LEU A CA 1
ATOM 683 C C . LEU A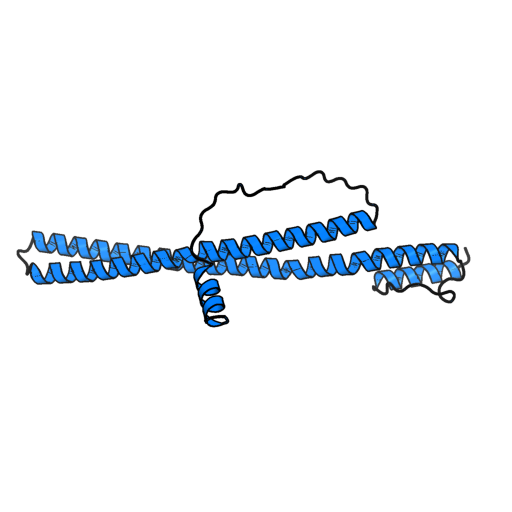 1 87 ? -19.068 -2.870 24.286 1.00 94.12 87 LEU A C 1
ATOM 685 O O . LEU A 1 87 ? -19.807 -2.528 25.207 1.00 94.12 87 LEU A O 1
ATOM 689 N N . LEU A 1 88 ? -19.333 -3.922 23.508 1.00 94.50 88 LEU A N 1
ATOM 690 C CA . LEU A 1 88 ? -20.519 -4.756 23.688 1.00 94.50 88 LEU A CA 1
ATOM 691 C C . LEU A 1 88 ? -20.521 -5.419 25.075 1.00 94.50 88 LEU A C 1
ATOM 693 O O . LEU A 1 88 ? -21.533 -5.378 25.779 1.00 94.50 88 LEU A O 1
ATOM 697 N N . ASP A 1 89 ? -19.382 -5.965 25.498 1.00 94.88 89 ASP A N 1
ATOM 698 C CA . ASP A 1 89 ? -19.213 -6.577 26.819 1.00 94.88 89 ASP A CA 1
ATOM 699 C C . ASP A 1 89 ? -19.394 -5.562 27.956 1.00 94.88 89 ASP A C 1
ATOM 701 O O . ASP A 1 89 ? -20.069 -5.837 28.959 1.00 94.88 89 ASP A O 1
ATOM 705 N N . ARG A 1 90 ? -18.853 -4.348 27.793 1.00 92.75 90 ARG A N 1
ATOM 706 C CA . ARG A 1 90 ? -19.038 -3.251 28.754 1.00 92.75 90 ARG A CA 1
ATOM 707 C C . ARG A 1 90 ? -20.497 -2.787 28.794 1.00 92.75 90 ARG A C 1
ATOM 709 O O . ARG A 1 90 ? -21.028 -2.581 29.883 1.00 92.75 90 ARG A O 1
ATOM 716 N N . PHE A 1 91 ? -21.189 -2.698 27.656 1.00 92.12 91 PHE A N 1
ATOM 717 C CA . PHE A 1 91 ? -22.622 -2.380 27.605 1.00 92.12 91 PHE A CA 1
ATOM 718 C C . PHE A 1 91 ? -23.480 -3.432 28.308 1.00 92.12 91 PHE A C 1
ATOM 720 O O . PHE A 1 91 ? -24.376 -3.075 29.077 1.00 92.12 91 PHE A O 1
ATOM 727 N N . ASN A 1 92 ? -23.190 -4.717 28.098 1.00 93.81 92 ASN A N 1
ATOM 728 C CA . ASN A 1 92 ? -23.858 -5.800 28.817 1.00 93.81 92 ASN A CA 1
ATOM 729 C C . ASN A 1 92 ? -23.615 -5.691 30.330 1.00 93.81 92 ASN A C 1
ATOM 731 O O . ASN A 1 92 ? -24.551 -5.813 31.115 1.00 93.81 92 ASN A O 1
ATOM 735 N N . SER A 1 93 ? -22.391 -5.352 30.741 1.00 93.12 93 SER A N 1
ATOM 736 C CA . SER A 1 93 ? -22.051 -5.131 32.152 1.00 93.12 93 SER A CA 1
ATOM 737 C C . SER A 1 93 ? -22.803 -3.943 32.763 1.00 93.12 93 SER A C 1
ATOM 739 O O . SER A 1 93 ? -23.303 -4.042 33.883 1.00 93.12 93 SER A O 1
ATOM 741 N N . VAL A 1 94 ? -22.928 -2.827 32.036 1.00 91.19 94 VAL A N 1
ATOM 742 C CA . VAL A 1 94 ? -23.731 -1.669 32.468 1.00 91.19 94 VAL A CA 1
ATOM 743 C C . VAL A 1 94 ? -25.195 -2.067 32.638 1.00 91.19 94 VAL A C 1
ATOM 745 O O . VAL A 1 94 ? -25.808 -1.725 33.649 1.00 91.19 94 VAL A O 1
ATOM 748 N N . LYS A 1 95 ? -25.750 -2.823 31.685 1.00 91.19 95 LYS A N 1
ATOM 749 C CA . LYS A 1 95 ? -27.127 -3.319 31.760 1.00 91.19 95 LYS A CA 1
ATOM 750 C C . LYS A 1 95 ? -27.340 -4.208 32.990 1.00 91.19 95 LYS A C 1
ATOM 752 O O . LYS A 1 95 ? -28.262 -3.954 33.759 1.00 91.19 95 LYS A O 1
ATOM 757 N N . ASP A 1 96 ? -26.454 -5.171 33.224 1.00 90.62 96 ASP A N 1
ATOM 758 C CA . ASP A 1 96 ? -26.520 -6.061 34.389 1.00 90.62 96 ASP A CA 1
ATOM 759 C C . ASP A 1 96 ? -26.426 -5.286 35.716 1.00 90.62 96 ASP A C 1
ATOM 761 O O . ASP A 1 96 ? -27.1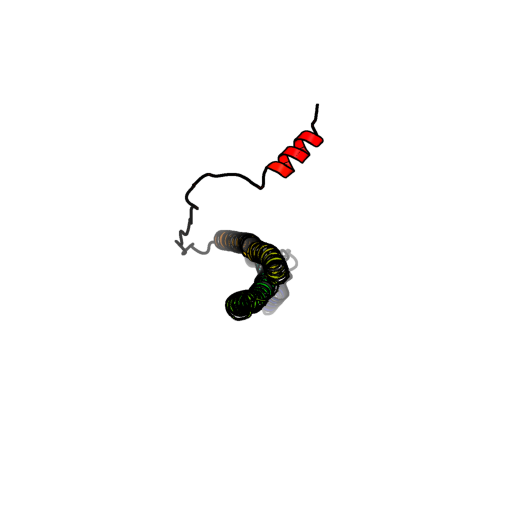01 -5.619 36.693 1.00 90.62 96 ASP A O 1
ATOM 765 N N . LEU A 1 97 ? -25.591 -4.241 35.775 1.00 89.00 97 LEU A N 1
ATOM 766 C CA . LEU A 1 97 ? -25.485 -3.367 36.948 1.00 89.00 97 LEU A CA 1
ATOM 767 C C . LEU A 1 97 ? -26.768 -2.559 37.178 1.00 89.00 97 LEU A C 1
ATOM 769 O O . LEU A 1 97 ? -27.186 -2.409 38.329 1.00 89.00 97 LEU A O 1
ATOM 773 N N . LEU A 1 98 ? -27.407 -2.067 36.116 1.00 86.88 98 LEU A N 1
ATOM 774 C CA . LEU A 1 98 ? -28.687 -1.361 36.199 1.00 86.88 98 LEU A CA 1
ATOM 775 C C . LEU A 1 98 ? -29.811 -2.284 36.686 1.00 86.88 98 LEU A C 1
ATOM 777 O O . LEU A 1 98 ? -30.513 -1.922 37.632 1.00 86.88 98 LEU A O 1
ATOM 781 N N . ASP A 1 99 ? -29.925 -3.488 36.122 1.00 87.69 99 ASP A N 1
ATOM 782 C CA . ASP A 1 99 ? -30.936 -4.479 36.517 1.00 87.69 99 ASP A CA 1
ATOM 783 C C . ASP A 1 99 ? -30.777 -4.870 37.998 1.00 87.69 99 ASP A C 1
ATOM 785 O O . ASP A 1 99 ? -31.735 -4.838 38.773 1.00 87.69 99 ASP A O 1
ATOM 789 N N . ARG A 1 100 ? -29.541 -5.118 38.457 1.00 84.75 100 ARG A N 1
ATOM 790 C CA . ARG A 1 100 ? -29.263 -5.393 39.882 1.00 84.75 100 ARG A CA 1
ATOM 791 C C . ARG A 1 100 ? -29.650 -4.233 40.790 1.00 84.75 100 ARG A C 1
ATOM 793 O O . ARG A 1 100 ? -30.150 -4.459 41.893 1.00 84.75 100 ARG A O 1
ATOM 800 N N . THR A 1 101 ? -29.408 -3.005 40.343 1.00 83.25 101 THR A N 1
ATOM 801 C CA . THR A 1 101 ? -29.727 -1.793 41.106 1.00 83.25 101 THR A CA 1
ATOM 802 C C . THR A 1 101 ? -31.239 -1.630 41.290 1.00 83.25 101 THR A C 1
ATOM 804 O O . THR A 1 101 ? -31.674 -1.202 42.359 1.00 83.25 101 THR A O 1
ATOM 807 N N . LEU A 1 102 ? -32.037 -2.035 40.295 1.00 80.25 102 LEU A N 1
ATOM 808 C CA . LEU A 1 102 ? -33.502 -2.050 40.356 1.00 80.25 102 LEU A CA 1
ATOM 809 C C . LEU A 1 102 ? -34.051 -3.173 41.251 1.00 80.25 102 LEU A C 1
ATOM 811 O O . LEU A 1 102 ? -34.966 -2.928 42.036 1.00 80.25 102 LEU A O 1
ATOM 815 N N . ASP A 1 103 ? -33.486 -4.379 41.162 1.00 79.50 103 ASP A N 1
ATOM 816 C CA . ASP A 1 103 ? -34.054 -5.571 41.806 1.00 79.50 103 ASP A CA 1
ATOM 817 C C . ASP A 1 103 ? -33.705 -5.720 43.293 1.00 79.50 103 ASP A C 1
ATOM 819 O O . ASP A 1 103 ? -34.469 -6.319 44.052 1.00 79.50 103 ASP A O 1
ATOM 823 N N . SER A 1 104 ? -32.542 -5.228 43.734 1.00 63.31 104 SER A N 1
ATOM 824 C CA . SER A 1 104 ? -31.961 -5.688 45.007 1.00 63.31 104 SER A CA 1
ATOM 825 C C . SER A 1 104 ? -31.893 -4.663 46.140 1.00 63.31 104 SER A C 1
ATOM 827 O O . SER A 1 104 ? -31.426 -5.007 47.224 1.00 63.31 104 SER A O 1
ATOM 829 N N . GLY A 1 105 ? -32.351 -3.420 45.955 1.00 61.47 105 GLY A N 1
ATOM 830 C CA . GLY A 1 105 ? -32.149 -2.370 46.970 1.00 61.47 105 GLY A CA 1
ATOM 831 C C . GLY A 1 105 ? -30.670 -2.214 47.370 1.00 61.47 105 GLY A C 1
ATOM 832 O O . GLY A 1 105 ? -30.367 -1.781 48.480 1.00 61.47 105 GLY A O 1
ATOM 833 N N . SER A 1 106 ? -29.761 -2.646 46.486 1.00 64.25 106 SER A N 1
ATOM 834 C CA . SER A 1 106 ? -28.314 -2.650 46.678 1.00 64.25 106 SER A CA 1
ATOM 835 C C . SER A 1 106 ? -27.769 -1.233 46.804 1.00 64.25 106 SER A C 1
ATOM 837 O O . SER A 1 106 ? -28.443 -0.279 46.418 1.00 64.25 106 SER A O 1
ATOM 839 N N . ASP A 1 107 ? -26.523 -1.109 47.269 1.00 73.19 107 ASP A N 1
ATOM 840 C CA . ASP A 1 107 ? -25.799 0.162 47.361 1.00 73.19 107 ASP A CA 1
ATOM 841 C C . ASP A 1 107 ? -25.731 0.876 46.000 1.00 73.19 107 ASP A C 1
ATOM 843 O O . ASP A 1 107 ? -24.819 0.679 45.193 1.00 73.19 107 ASP A O 1
ATOM 847 N N . TYR A 1 108 ? -26.727 1.732 45.765 1.00 79.06 108 TYR A N 1
ATOM 848 C CA . TYR A 1 108 ? -26.930 2.518 44.549 1.00 79.06 108 TYR A CA 1
ATOM 849 C C . TYR A 1 108 ? -25.655 3.271 44.157 1.00 79.06 108 TYR A C 1
ATOM 851 O O . TYR A 1 108 ? -25.278 3.300 42.992 1.00 79.06 108 TYR A O 1
ATOM 859 N N . SER A 1 109 ? -24.965 3.812 45.164 1.00 81.38 109 SER A N 1
ATOM 860 C CA . SER A 1 109 ? -23.698 4.535 45.042 1.00 81.38 109 SER A CA 1
ATOM 861 C C . SER A 1 109 ? -22.603 3.709 44.355 1.00 81.38 109 SER A C 1
ATOM 863 O O . SER A 1 109 ? -21.971 4.177 43.412 1.00 81.38 109 SER A O 1
ATOM 865 N N . ILE A 1 110 ? -22.413 2.451 44.768 1.00 84.19 110 ILE A N 1
ATOM 866 C CA . ILE A 1 110 ? -21.324 1.604 44.259 1.00 84.19 110 ILE A CA 1
ATOM 867 C C . ILE A 1 110 ? -21.586 1.196 42.807 1.00 84.19 110 ILE A C 1
ATOM 869 O O . ILE A 1 110 ? -20.666 1.188 41.988 1.00 84.19 110 ILE A O 1
ATOM 873 N N . ASN A 1 111 ? -22.832 0.850 42.477 1.00 84.19 111 ASN A N 1
ATOM 874 C CA . ASN A 1 111 ? -23.181 0.462 41.112 1.00 84.19 111 ASN A CA 1
ATOM 875 C C . ASN A 1 111 ? -23.130 1.661 40.161 1.00 84.19 111 ASN A C 1
ATOM 877 O O . ASN A 1 111 ? -22.617 1.515 39.055 1.00 84.19 111 ASN A O 1
ATOM 881 N N . PHE A 1 112 ? -23.584 2.843 40.594 1.00 85.94 112 PHE A N 1
ATOM 882 C CA . PHE A 1 112 ? -23.475 4.059 39.785 1.00 85.94 112 PHE A CA 1
ATOM 883 C C . PHE A 1 112 ? -22.026 4.462 39.529 1.00 85.94 112 PHE A C 1
ATOM 885 O O . PHE A 1 112 ? -21.702 4.760 38.385 1.00 85.94 112 PHE A O 1
ATOM 892 N N . GLN A 1 113 ? -21.149 4.387 40.536 1.00 89.44 113 GLN A N 1
ATOM 893 C CA . GLN A 1 113 ? -19.726 4.668 40.333 1.00 89.44 113 GLN A CA 1
ATOM 894 C C . GLN A 1 113 ? -19.117 3.734 39.279 1.00 89.44 113 GLN A C 1
ATOM 896 O O . GLN A 1 113 ? -18.440 4.185 38.364 1.00 89.44 113 GLN A O 1
ATOM 901 N N . LYS A 1 114 ? -19.418 2.431 39.345 1.00 90.00 114 LYS A N 1
ATOM 902 C CA . LYS A 1 114 ? -18.935 1.464 38.344 1.00 90.00 114 LYS A CA 1
ATOM 903 C C . LYS A 1 114 ? -19.487 1.726 36.945 1.00 90.00 114 LYS A C 1
ATOM 905 O O . LYS A 1 114 ? -18.784 1.496 35.968 1.00 90.00 114 LYS A O 1
ATOM 910 N N . ILE A 1 115 ? -20.743 2.159 36.837 1.00 90.06 115 ILE A N 1
ATOM 911 C CA . ILE A 1 115 ? -21.341 2.539 35.551 1.00 90.06 115 ILE A CA 1
ATOM 912 C C . ILE A 1 115 ? -20.636 3.777 34.988 1.00 90.06 115 ILE A C 1
ATOM 914 O O . ILE A 1 115 ? -20.357 3.812 33.794 1.00 90.06 115 ILE A O 1
ATOM 918 N N . GLU A 1 116 ? -20.324 4.764 35.828 1.00 91.38 116 GLU A N 1
ATOM 919 C CA . GLU A 1 116 ? -19.579 5.959 35.426 1.00 91.38 116 GLU A CA 1
ATOM 920 C C . GLU A 1 116 ? -18.166 5.602 34.944 1.00 91.38 116 GLU A C 1
ATOM 922 O O . GLU A 1 116 ? -17.771 6.026 33.858 1.00 91.38 116 GLU A O 1
ATOM 927 N N . ASP A 1 117 ? -17.461 4.727 35.668 1.00 93.38 117 ASP A N 1
ATOM 928 C CA . ASP A 1 117 ? -16.136 4.232 35.275 1.00 93.38 117 ASP A CA 1
ATOM 929 C C . ASP A 1 117 ? -16.181 3.487 33.924 1.00 93.38 117 ASP A C 1
ATOM 931 O O . ASP A 1 117 ? -15.342 3.715 33.051 1.00 93.38 117 ASP A O 1
ATOM 935 N N . LEU A 1 118 ? -17.178 2.613 33.719 1.00 92.50 118 LEU A N 1
ATOM 936 C CA . LEU A 1 118 ? -17.383 1.907 32.446 1.00 92.50 118 LEU A CA 1
ATOM 937 C C . LEU A 1 118 ? -17.739 2.869 31.310 1.00 92.50 118 LEU A C 1
ATOM 939 O O . LEU A 1 118 ? -17.307 2.674 30.177 1.00 92.50 118 LEU A O 1
ATOM 943 N N . ASN A 1 119 ? -18.515 3.913 31.597 1.00 91.31 119 ASN A N 1
ATOM 944 C CA . ASN A 1 119 ? -18.875 4.917 30.607 1.00 91.31 119 ASN A CA 1
ATOM 945 C C . ASN A 1 119 ? -17.660 5.750 30.180 1.00 91.31 119 ASN A C 1
ATOM 947 O O . ASN A 1 119 ? -17.513 6.021 28.990 1.00 91.31 119 ASN A O 1
ATOM 951 N N . GLN A 1 120 ? -16.770 6.100 31.113 1.00 92.88 120 GLN A N 1
ATOM 952 C CA . GLN A 1 120 ? -15.505 6.755 30.778 1.00 92.88 120 GLN A CA 1
ATOM 953 C C . GLN A 1 120 ? -14.641 5.857 29.885 1.00 92.88 120 GLN A C 1
ATOM 955 O O . GLN A 1 120 ? -14.202 6.291 28.825 1.00 92.88 120 GLN A O 1
ATOM 960 N N . GLN A 1 121 ? -14.486 4.581 30.247 1.00 93.31 121 GLN A N 1
ATOM 961 C CA . GLN A 1 121 ? -13.743 3.617 29.426 1.00 93.31 121 GLN A CA 1
ATOM 962 C C . GLN A 1 121 ? -14.358 3.447 28.031 1.00 93.31 121 GLN A C 1
ATOM 964 O O . GLN A 1 121 ? -13.637 3.304 27.051 1.00 93.31 121 GLN A O 1
ATOM 969 N N . ASN A 1 122 ? -15.690 3.463 27.916 1.00 92.00 122 ASN A N 1
ATOM 970 C CA . ASN A 1 122 ? -16.371 3.417 26.623 1.00 92.00 122 ASN A CA 1
ATOM 971 C C . ASN A 1 122 ? -16.087 4.661 25.777 1.00 92.00 122 ASN A C 1
ATOM 973 O O . ASN A 1 122 ? -15.935 4.538 24.567 1.00 92.00 122 ASN A O 1
ATOM 977 N N . GLN A 1 123 ? -16.034 5.849 26.387 1.00 92.50 123 GLN A N 1
ATOM 978 C CA . GLN A 1 123 ? -15.678 7.073 25.668 1.00 92.50 123 GLN A CA 1
ATOM 979 C C . GLN A 1 123 ? -14.251 7.007 25.133 1.00 92.50 123 GLN A C 1
ATOM 981 O O . GLN A 1 123 ? -14.048 7.304 23.958 1.00 92.50 123 GLN A O 1
ATOM 986 N N . ASP A 1 124 ? -13.302 6.580 25.963 1.00 92.62 124 ASP A N 1
ATOM 987 C CA . ASP A 1 124 ? -11.900 6.429 25.565 1.00 92.62 124 ASP A CA 1
ATOM 988 C C . ASP A 1 124 ? -11.778 5.435 24.394 1.00 92.62 124 ASP A C 1
ATOM 990 O O . ASP A 1 124 ? -11.210 5.763 23.357 1.00 92.62 124 ASP A O 1
ATOM 994 N N . GLU A 1 125 ? -12.448 4.281 24.488 1.00 92.31 125 GLU A N 1
ATOM 995 C CA . GLU A 1 125 ? -12.488 3.277 23.416 1.00 92.31 125 GLU A CA 1
ATOM 996 C C . GLU A 1 125 ? -13.076 3.833 22.107 1.00 92.31 125 GLU A C 1
ATOM 998 O O . GLU A 1 125 ? -12.592 3.543 21.015 1.00 92.31 125 GLU A O 1
ATOM 1003 N N . ILE A 1 126 ? -14.129 4.653 22.195 1.00 92.00 126 ILE A N 1
ATOM 1004 C CA . ILE A 1 126 ? -14.748 5.312 21.036 1.00 92.00 126 ILE A CA 1
ATOM 1005 C C . ILE A 1 126 ? -13.771 6.290 20.368 1.00 92.00 126 ILE A C 1
ATOM 1007 O O . ILE A 1 126 ? -13.758 6.380 19.137 1.00 92.00 126 ILE A O 1
ATOM 1011 N N . TYR A 1 127 ? -12.945 7.002 21.139 1.00 92.12 127 TYR A N 1
ATOM 1012 C CA . TYR A 1 127 ? -11.890 7.848 20.577 1.00 92.12 127 TYR A CA 1
ATOM 1013 C C . TYR A 1 127 ? -10.794 7.030 19.891 1.00 92.12 127 TYR A C 1
ATOM 1015 O O . TYR A 1 127 ? -10.386 7.392 18.787 1.00 92.12 127 TYR A O 1
ATOM 1023 N N . ASP A 1 128 ? -10.389 5.902 20.470 1.00 90.38 128 ASP A N 1
ATOM 1024 C CA . ASP A 1 128 ? -9.400 5.004 19.862 1.00 90.38 128 ASP A CA 1
ATOM 1025 C C . ASP A 1 128 ? -9.916 4.397 18.544 1.00 90.38 128 ASP A C 1
ATOM 1027 O O . ASP A 1 128 ? -9.204 4.360 17.533 1.00 90.38 128 ASP A O 1
ATOM 1031 N N . MET A 1 129 ? -11.198 4.018 18.493 1.00 90.88 129 MET A N 1
ATOM 1032 C CA . MET A 1 129 ? -11.849 3.594 17.250 1.00 90.88 129 MET A CA 1
ATOM 1033 C C . MET A 1 129 ? -11.896 4.710 16.202 1.00 90.88 129 MET A C 1
ATOM 1035 O O . MET A 1 129 ? -11.662 4.448 15.022 1.00 90.88 129 MET A O 1
ATOM 1039 N N . MET A 1 130 ? -12.176 5.954 16.602 1.00 89.44 130 MET A N 1
ATOM 1040 C CA . MET A 1 130 ? -12.132 7.093 15.679 1.00 89.44 130 MET A CA 1
ATOM 1041 C C . MET A 1 130 ? -10.724 7.320 15.125 1.00 89.44 130 MET A C 1
ATOM 1043 O O . MET A 1 130 ? -10.582 7.508 13.919 1.00 89.44 130 MET A O 1
ATOM 1047 N N . SER A 1 131 ? -9.690 7.247 15.966 1.00 87.69 131 SER A N 1
ATOM 1048 C CA . SER A 1 131 ? -8.298 7.352 15.511 1.00 87.69 131 SER A CA 1
ATOM 1049 C C . SER A 1 131 ? -7.933 6.207 14.564 1.00 87.69 131 SER A C 1
ATOM 1051 O O . SER A 1 131 ? -7.285 6.414 13.542 1.00 87.69 131 SER A O 1
ATOM 1053 N N . SER A 1 132 ? -8.451 5.003 14.809 1.00 88.44 132 SER A N 1
ATOM 1054 C CA . SER A 1 132 ? -8.217 3.850 13.936 1.00 88.44 132 SER A CA 1
ATOM 1055 C C . SER A 1 132 ? -8.761 4.023 12.522 1.00 88.44 132 SER A C 1
ATOM 1057 O O . SER A 1 132 ? -8.259 3.348 11.629 1.00 88.44 132 SER A O 1
ATOM 1059 N N . LEU A 1 133 ? -9.731 4.924 12.297 1.00 89.50 133 LEU A N 1
ATOM 1060 C CA . LEU A 1 133 ? -10.255 5.284 10.971 1.00 89.50 133 LEU A CA 1
ATOM 1061 C C . LEU A 1 133 ? -9.314 6.201 10.168 1.00 89.50 133 LEU A C 1
ATOM 1063 O O . LEU A 1 133 ? -9.498 6.344 8.958 1.00 89.50 133 LEU A O 1
ATOM 1067 N N . GLU A 1 134 ? -8.269 6.765 10.781 1.00 86.19 134 GLU A N 1
ATOM 1068 C CA . GLU A 1 134 ? -7.263 7.592 10.093 1.00 86.19 134 GLU A CA 1
ATOM 1069 C C . GLU A 1 134 ? -6.502 6.824 8.996 1.00 86.19 134 GLU A C 1
ATOM 1071 O O . GLU A 1 134 ? -5.944 7.435 8.081 1.00 86.19 134 GLU A O 1
ATOM 1076 N N . PHE A 1 135 ? -6.546 5.483 8.997 1.00 85.44 135 PHE A N 1
ATOM 1077 C CA . PHE A 1 135 ? -6.011 4.669 7.899 1.00 85.44 135 PHE A CA 1
ATOM 1078 C C . PHE A 1 135 ? -6.607 5.029 6.533 1.00 85.44 135 PHE A C 1
ATOM 1080 O O . PHE A 1 135 ? -5.957 4.804 5.508 1.00 85.44 135 PHE A O 1
ATOM 1087 N N . GLN A 1 136 ? -7.821 5.591 6.499 1.00 88.00 136 GLN A N 1
ATOM 1088 C CA . GLN A 1 136 ? -8.453 6.056 5.270 1.00 88.00 136 GLN A CA 1
ATOM 1089 C C . GLN A 1 136 ? -7.623 7.158 4.600 1.00 88.00 136 GLN A C 1
ATOM 1091 O O . GLN A 1 136 ? -7.428 7.110 3.385 1.00 88.00 136 GLN A O 1
ATOM 1096 N N . ASP A 1 137 ? -7.109 8.118 5.373 1.00 88.56 137 ASP A N 1
ATOM 1097 C CA . ASP A 1 137 ? -6.286 9.209 4.843 1.00 88.56 137 ASP A CA 1
ATOM 1098 C C . ASP A 1 137 ? -4.949 8.674 4.317 1.00 88.56 137 ASP A C 1
ATOM 1100 O O . ASP A 1 137 ? -4.562 8.937 3.177 1.00 88.56 137 ASP A O 1
ATOM 1104 N N . ILE A 1 138 ? -4.294 7.805 5.095 1.00 84.31 138 ILE A N 1
ATOM 1105 C CA . ILE A 1 138 ? -3.054 7.131 4.682 1.00 84.31 138 ILE A CA 1
ATOM 1106 C C . IL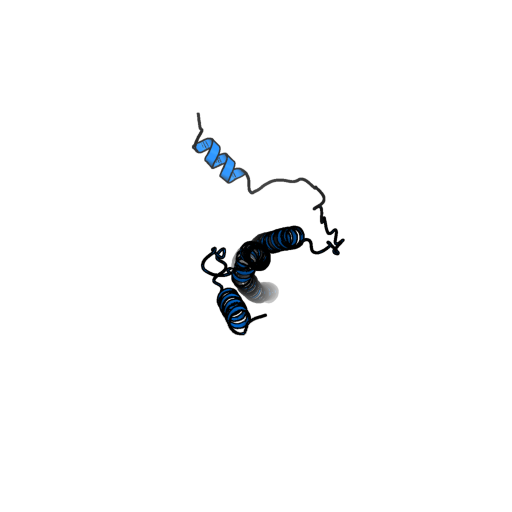E A 1 138 ? -3.270 6.361 3.373 1.00 84.31 138 ILE A C 1
ATOM 1108 O O . ILE A 1 138 ? -2.468 6.457 2.441 1.00 84.31 138 ILE A O 1
ATOM 1112 N N . THR A 1 139 ? -4.372 5.617 3.284 1.00 85.62 139 THR A N 1
ATOM 1113 C CA . THR A 1 139 ? -4.737 4.854 2.088 1.00 85.62 139 THR A CA 1
ATOM 1114 C C . THR A 1 139 ? -4.950 5.781 0.895 1.00 85.62 139 THR A C 1
ATOM 1116 O O . THR A 1 139 ? -4.414 5.518 -0.182 1.00 85.62 139 THR A O 1
ATOM 1119 N N . HIS A 1 140 ? -5.661 6.895 1.083 1.00 89.81 140 HIS A N 1
ATOM 1120 C CA . HIS A 1 140 ? -5.898 7.883 0.034 1.00 89.81 140 HIS A CA 1
ATOM 1121 C C . HIS A 1 140 ? -4.585 8.460 -0.513 1.00 89.81 140 HIS A C 1
ATOM 1123 O O . HIS A 1 140 ? -4.361 8.438 -1.724 1.00 89.81 140 HIS A O 1
ATOM 1129 N N . GLN A 1 141 ? -3.668 8.873 0.365 1.00 89.12 141 GLN A N 1
ATOM 1130 C CA . GLN A 1 141 ? -2.361 9.412 -0.029 1.00 89.12 141 GLN A CA 1
ATOM 1131 C C . GLN A 1 141 ? -1.517 8.403 -0.825 1.00 89.12 141 GLN A C 1
ATOM 1133 O O . GLN A 1 141 ? -0.822 8.768 -1.780 1.00 89.12 141 GLN A O 1
ATOM 1138 N N . ILE A 1 142 ? -1.546 7.121 -0.443 1.00 88.00 142 ILE A N 1
ATOM 1139 C CA . ILE A 1 142 ? -0.813 6.074 -1.168 1.00 88.00 142 ILE A CA 1
ATOM 1140 C C . ILE A 1 142 ? -1.436 5.853 -2.552 1.00 88.00 142 ILE A C 1
ATOM 1142 O O . ILE A 1 142 ? -0.705 5.798 -3.543 1.00 88.00 142 ILE A O 1
ATOM 1146 N N . VAL A 1 143 ? -2.768 5.798 -2.643 1.00 88.69 143 VAL A N 1
ATOM 1147 C CA . VAL A 1 143 ? -3.488 5.659 -3.918 1.00 88.69 143 VAL A CA 1
ATOM 1148 C C . VAL A 1 143 ? -3.208 6.841 -4.851 1.00 88.69 143 VAL A C 1
ATOM 1150 O O . VAL A 1 143 ? -2.931 6.635 -6.033 1.00 88.69 143 VAL A O 1
ATOM 1153 N N . GLU A 1 144 ? -3.197 8.077 -4.348 1.00 90.50 144 GLU A N 1
ATOM 1154 C CA . GLU A 1 144 ? -2.827 9.258 -5.140 1.00 90.50 144 GLU A CA 1
ATOM 1155 C C . GLU A 1 144 ? -1.406 9.157 -5.703 1.00 90.50 144 GLU A C 1
ATOM 1157 O O . GLU A 1 144 ? -1.173 9.427 -6.887 1.00 90.50 144 GLU A O 1
ATOM 1162 N N . ARG A 1 145 ? -0.446 8.716 -4.881 1.00 89.19 145 ARG A N 1
ATOM 1163 C CA . ARG A 1 145 ? 0.941 8.515 -5.317 1.00 89.19 145 ARG A CA 1
ATOM 1164 C C . ARG A 1 145 ? 1.043 7.437 -6.394 1.00 89.19 145 ARG A C 1
ATOM 1166 O O . ARG A 1 145 ? 1.781 7.621 -7.362 1.00 89.19 145 ARG A O 1
ATOM 1173 N N . MET A 1 146 ? 0.296 6.345 -6.253 1.00 89.00 146 MET A N 1
ATOM 1174 C CA . MET A 1 146 ? 0.229 5.293 -7.265 1.00 89.00 146 MET A CA 1
ATOM 1175 C C . MET A 1 146 ? -0.369 5.802 -8.577 1.00 89.00 146 MET A C 1
ATOM 1177 O O . MET A 1 146 ? 0.206 5.565 -9.636 1.00 89.00 146 MET A O 1
ATOM 1181 N N . ASN A 1 147 ? -1.470 6.555 -8.523 1.00 89.25 147 ASN A N 1
ATOM 1182 C CA . ASN A 1 147 ? -2.081 7.158 -9.710 1.00 89.25 147 ASN A CA 1
ATOM 1183 C C . ASN A 1 147 ? -1.104 8.087 -10.436 1.00 89.25 147 ASN A C 1
ATOM 1185 O O . ASN A 1 147 ? -1.000 8.049 -11.661 1.00 89.25 147 ASN A O 1
ATOM 1189 N N . LYS A 1 148 ? -0.339 8.889 -9.687 1.00 90.12 148 LYS A N 1
ATOM 1190 C CA . 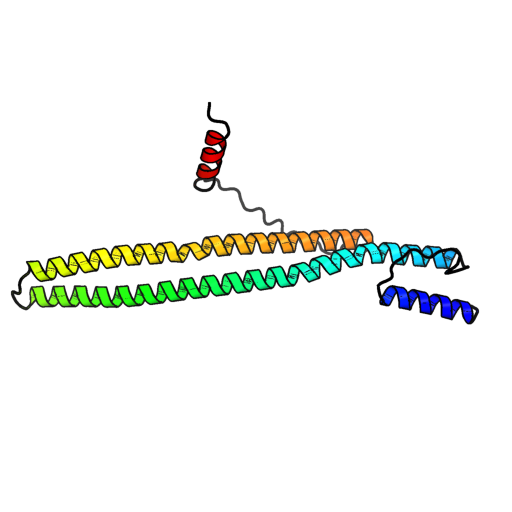LYS A 1 148 ? 0.720 9.722 -10.262 1.00 90.12 148 LYS A CA 1
ATOM 1191 C C . LYS A 1 148 ? 1.779 8.878 -10.973 1.00 90.12 148 LYS A C 1
ATOM 1193 O O . LYS A 1 148 ? 2.137 9.193 -12.100 1.00 90.12 148 LYS A O 1
ATOM 1198 N N . MET A 1 149 ? 2.222 7.787 -10.355 1.00 87.75 149 MET A N 1
ATOM 1199 C CA . MET A 1 149 ? 3.209 6.882 -10.945 1.00 87.75 149 MET A CA 1
ATOM 1200 C C . MET A 1 149 ? 2.699 6.233 -12.242 1.00 87.75 149 MET A C 1
ATOM 1202 O O . MET A 1 149 ? 3.428 6.184 -13.230 1.00 87.75 149 MET A O 1
ATOM 1206 N N . VAL A 1 150 ? 1.430 5.814 -12.282 1.00 88.06 150 VAL A N 1
ATOM 1207 C CA . VAL A 1 150 ? 0.783 5.300 -13.504 1.00 88.06 150 VAL A CA 1
ATOM 1208 C C . VAL A 1 150 ? 0.735 6.366 -14.596 1.00 88.06 150 VAL A C 1
ATOM 1210 O O . VAL A 1 150 ? 1.085 6.085 -15.742 1.00 88.06 150 VAL A O 1
ATOM 1213 N N . ASN A 1 151 ? 0.348 7.595 -14.251 1.00 88.44 151 ASN A N 1
ATOM 1214 C CA . ASN A 1 151 ? 0.317 8.707 -15.200 1.00 88.44 151 ASN A CA 1
ATOM 1215 C C . ASN A 1 151 ? 1.718 9.023 -15.745 1.00 88.44 151 ASN A C 1
ATOM 1217 O O . ASN A 1 151 ? 1.873 9.241 -16.947 1.00 88.44 151 ASN A O 1
ATOM 1221 N N . ASP A 1 152 ? 2.744 8.990 -14.893 1.00 86.56 152 ASP A N 1
ATOM 1222 C CA . ASP A 1 152 ? 4.136 9.197 -15.294 1.00 86.56 152 ASP A CA 1
ATOM 1223 C C . ASP A 1 152 ? 4.611 8.087 -16.249 1.00 86.56 152 ASP A C 1
ATOM 1225 O O . ASP A 1 152 ? 5.216 8.379 -17.284 1.00 86.56 152 ASP A O 1
ATOM 1229 N N . MET A 1 153 ? 4.281 6.818 -15.972 1.00 84.75 153 MET A N 1
ATOM 1230 C CA . MET A 1 153 ? 4.542 5.709 -16.901 1.00 84.75 153 MET A CA 1
ATOM 1231 C C . MET A 1 153 ? 3.819 5.910 -18.235 1.00 84.75 153 MET A C 1
ATOM 1233 O O . MET A 1 153 ? 4.424 5.755 -19.297 1.00 84.75 153 MET A O 1
ATOM 1237 N N . GLN A 1 154 ? 2.544 6.300 -18.204 1.00 83.94 154 GLN A N 1
ATOM 1238 C CA . GLN A 1 154 ? 1.754 6.540 -19.408 1.00 83.94 154 GLN A CA 1
ATOM 1239 C C . GLN A 1 154 ? 2.342 7.675 -20.256 1.00 83.94 154 GLN A C 1
ATOM 1241 O O . GLN A 1 154 ? 2.421 7.544 -21.479 1.00 83.94 154 GLN A O 1
ATOM 1246 N N . MET A 1 155 ? 2.791 8.770 -19.636 1.00 85.81 155 MET A N 1
ATOM 1247 C CA . MET A 1 155 ? 3.469 9.861 -20.341 1.00 85.81 155 MET A CA 1
ATOM 1248 C C . MET A 1 155 ? 4.748 9.374 -21.022 1.00 85.81 155 MET A C 1
ATOM 1250 O O . MET A 1 155 ? 4.907 9.596 -22.221 1.00 85.81 155 MET A O 1
ATOM 1254 N N . ARG A 1 156 ? 5.602 8.627 -20.313 1.00 82.62 156 ARG A N 1
ATOM 1255 C CA . ARG A 1 156 ? 6.841 8.069 -20.885 1.00 82.62 156 ARG A CA 1
ATOM 1256 C C . ARG A 1 156 ? 6.563 7.125 -22.060 1.00 82.62 156 ARG A C 1
ATOM 1258 O O . ARG A 1 156 ? 7.254 7.174 -23.075 1.00 82.62 156 ARG A O 1
ATOM 1265 N N . VAL A 1 157 ? 5.530 6.287 -21.965 1.00 82.31 157 VAL A N 1
ATOM 1266 C CA . VAL A 1 157 ? 5.110 5.398 -23.065 1.00 82.31 157 VAL A CA 1
ATOM 1267 C C . VAL A 1 157 ? 4.544 6.194 -24.248 1.00 82.31 157 VAL A C 1
ATOM 1269 O O . VAL A 1 157 ? 4.802 5.855 -25.403 1.00 82.31 157 VAL A O 1
ATOM 1272 N N . ASN A 1 158 ? 3.814 7.279 -23.998 1.00 80.94 158 ASN A N 1
ATOM 1273 C CA . ASN A 1 158 ? 3.314 8.15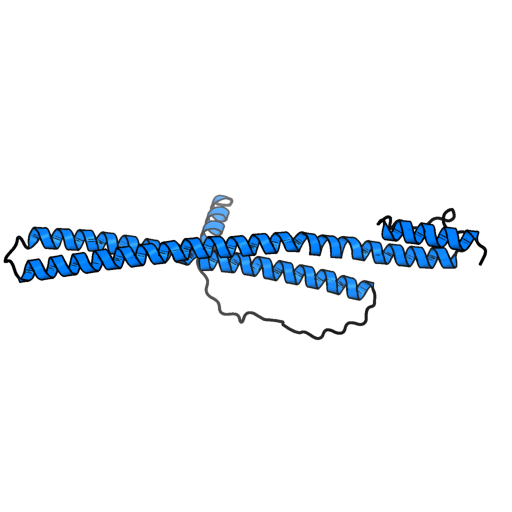5 -25.057 1.00 80.94 158 ASN A CA 1
ATOM 1274 C C . ASN A 1 158 ? 4.448 8.900 -25.777 1.00 80.94 158 ASN A C 1
ATOM 1276 O O . ASN A 1 158 ? 4.427 8.989 -27.006 1.00 80.94 158 ASN A O 1
ATOM 1280 N N . GLU A 1 159 ? 5.443 9.401 -25.042 1.00 80.94 159 GLU A N 1
ATOM 1281 C CA . GLU A 1 159 ? 6.669 9.979 -25.609 1.00 80.94 159 GLU A CA 1
ATOM 1282 C C . GLU A 1 159 ? 7.400 8.950 -26.479 1.00 80.94 159 GLU A C 1
ATOM 1284 O O . GLU A 1 159 ? 7.784 9.242 -27.615 1.00 80.94 159 GLU A O 1
ATOM 1289 N N . LEU A 1 160 ? 7.490 7.705 -26.005 1.00 79.50 160 LEU A N 1
ATOM 1290 C CA . LEU A 1 160 ? 8.036 6.591 -26.772 1.00 79.50 160 LEU A CA 1
ATOM 1291 C C . LEU A 1 160 ? 7.286 6.359 -28.089 1.00 79.50 160 LEU A C 1
ATOM 1293 O O . LEU A 1 160 ? 7.904 6.236 -29.149 1.00 79.50 160 LEU A O 1
ATOM 1297 N N . ALA A 1 161 ? 5.953 6.324 -28.043 1.00 75.19 161 ALA A N 1
ATOM 1298 C CA . ALA A 1 161 ? 5.119 6.133 -29.224 1.00 75.19 161 ALA A CA 1
ATOM 1299 C C . ALA A 1 161 ? 5.327 7.253 -30.260 1.00 75.19 161 ALA A C 1
ATOM 1301 O O . ALA A 1 161 ? 5.401 6.976 -31.462 1.00 75.19 161 ALA A O 1
ATOM 1302 N N . GLN A 1 162 ? 5.498 8.500 -29.800 1.00 76.00 162 GLN A N 1
ATOM 1303 C CA . GLN A 1 162 ? 5.821 9.641 -30.661 1.00 76.00 162 GLN A CA 1
ATOM 1304 C C . GLN A 1 162 ? 7.202 9.498 -31.315 1.00 76.00 162 GLN A C 1
ATOM 1306 O O . GLN A 1 162 ? 7.315 9.654 -32.533 1.00 76.00 162 GLN A O 1
ATOM 1311 N N . VAL A 1 163 ? 8.241 9.147 -30.545 1.00 72.44 163 VAL A N 1
ATOM 1312 C CA . VAL A 1 163 ? 9.612 8.948 -31.062 1.00 72.44 163 VAL A CA 1
ATOM 1313 C C . VAL A 1 163 ? 9.664 7.827 -32.101 1.00 72.44 163 VAL A C 1
ATOM 1315 O O . VAL A 1 163 ? 10.346 7.942 -33.123 1.00 72.44 163 VAL A O 1
ATOM 1318 N N . LEU A 1 164 ? 8.889 6.763 -31.895 1.00 70.50 164 LEU A N 1
ATOM 1319 C CA . LEU A 1 164 ? 8.799 5.646 -32.833 1.00 70.50 164 LEU A CA 1
ATOM 1320 C C . LEU A 1 164 ? 7.898 5.925 -34.043 1.00 70.50 164 LEU A C 1
ATOM 1322 O O . LEU A 1 164 ? 7.833 5.088 -34.945 1.00 70.50 164 LEU A O 1
ATOM 1326 N N . LYS A 1 165 ? 7.246 7.098 -34.104 1.00 70.50 165 LYS A N 1
ATOM 1327 C CA . LYS A 1 165 ? 6.244 7.462 -35.121 1.00 70.50 165 LYS A CA 1
ATOM 1328 C C . LYS A 1 165 ? 5.151 6.400 -35.271 1.00 70.50 165 LYS A C 1
ATOM 1330 O O . LYS A 1 165 ? 4.606 6.210 -36.360 1.00 70.50 165 LYS A O 1
ATOM 1335 N N . LEU A 1 166 ? 4.837 5.700 -34.184 1.00 65.62 166 LEU A N 1
ATOM 1336 C CA . LEU A 1 166 ? 3.676 4.828 -34.137 1.00 65.62 166 LEU A CA 1
ATOM 1337 C C . LEU A 1 166 ? 2.466 5.765 -34.177 1.00 65.62 166 LEU A C 1
ATOM 1339 O O . LEU A 1 166 ? 2.323 6.620 -33.305 1.00 65.62 166 LEU A O 1
ATOM 1343 N N . GLN A 1 167 ? 1.657 5.690 -35.240 1.00 48.81 167 GLN A N 1
ATOM 1344 C CA . GLN A 1 167 ? 0.445 6.502 -35.356 1.00 48.81 167 GLN A CA 1
ATOM 1345 C C . GLN A 1 167 ? -0.363 6.355 -34.066 1.00 48.81 167 GLN A C 1
ATOM 1347 O O . GLN A 1 167 ? -0.761 5.249 -33.705 1.00 48.81 167 GLN A O 1
ATOM 1352 N N . GLN A 1 168 ? -0.565 7.467 -33.359 1.00 48.34 168 GLN A N 1
ATOM 1353 C CA . GLN A 1 168 ? -1.349 7.472 -32.137 1.00 48.34 168 GLN A CA 1
ATOM 1354 C C . GLN A 1 168 ? -2.779 7.043 -32.460 1.00 48.34 168 GLN A C 1
ATOM 1356 O O . GLN A 1 168 ? -3.534 7.777 -33.093 1.00 48.34 168 GLN A O 1
ATOM 1361 N N . VAL A 1 169 ? -3.161 5.867 -31.979 1.00 44.47 169 VAL A N 1
ATOM 1362 C CA . VAL A 1 169 ? -4.560 5.527 -31.745 1.00 44.47 169 VAL A CA 1
ATOM 1363 C C . VAL A 1 169 ? -4.667 5.193 -30.271 1.00 44.47 169 VAL A C 1
ATOM 1365 O O . VAL A 1 169 ? -4.486 4.049 -29.891 1.00 44.47 169 VAL A O 1
ATOM 1368 N N . TYR A 1 170 ? -4.910 6.212 -29.448 1.00 42.56 170 TYR A N 1
ATOM 1369 C CA . TYR A 1 170 ? -5.737 6.085 -28.250 1.00 42.56 170 TYR A CA 1
ATOM 1370 C C . TYR A 1 170 ? -6.274 7.470 -27.875 1.00 42.56 170 TYR A C 1
ATOM 1372 O O . TYR A 1 170 ? -5.682 8.235 -27.119 1.00 42.56 170 TYR A O 1
ATOM 1380 N N . THR A 1 171 ? -7.432 7.799 -28.444 1.00 39.69 171 THR A N 1
ATOM 1381 C CA . THR A 1 171 ? -8.351 8.798 -27.901 1.00 39.69 171 THR A CA 1
ATOM 1382 C C . THR A 1 171 ? -8.988 8.201 -26.649 1.00 39.69 171 THR A C 1
ATOM 1384 O O . THR A 1 171 ? -10.006 7.518 -26.722 1.00 39.69 171 THR A O 1
ATOM 1387 N N . GLY A 1 172 ? -8.345 8.405 -25.506 1.00 39.03 172 GLY A N 1
ATOM 1388 C CA . GLY A 1 172 ? -8.863 8.043 -24.191 1.00 39.03 172 GLY A CA 1
ATOM 1389 C C . GLY A 1 172 ? -8.735 9.234 -23.260 1.00 39.03 172 GLY A C 1
ATOM 1390 O O . GLY A 1 172 ? -7.898 9.244 -22.366 1.00 39.03 172 GLY A O 1
ATOM 1391 N N . THR A 1 173 ? -9.524 10.276 -23.509 1.00 41.88 173 THR A N 1
ATOM 1392 C CA . THR A 1 173 ? -9.743 11.363 -22.555 1.00 41.88 173 THR A CA 1
ATOM 1393 C C . THR A 1 173 ? -10.392 10.800 -21.293 1.00 41.88 173 THR A C 1
ATOM 1395 O O . THR A 1 173 ? -11.609 10.646 -21.240 1.00 41.88 173 THR A O 1
ATOM 1398 N N . HIS A 1 174 ? -9.592 10.555 -20.262 1.00 38.72 174 HIS A N 1
ATOM 1399 C CA . HIS A 1 174 ? -10.035 10.700 -18.880 1.00 38.72 174 HIS A CA 1
ATOM 1400 C C . HIS A 1 174 ? -9.220 11.812 -18.229 1.00 38.72 174 HIS A C 1
ATOM 1402 O O . HIS A 1 174 ? -8.411 11.610 -17.334 1.00 38.72 174 HIS A O 1
ATOM 1408 N N . SER A 1 175 ? -9.467 13.035 -18.695 1.00 37.75 175 SER A N 1
ATOM 1409 C CA . SER A 1 175 ? -9.378 14.208 -17.838 1.00 37.75 175 SER A CA 1
ATOM 1410 C C . SER A 1 175 ? -10.472 14.083 -16.774 1.00 37.75 175 SER A C 1
ATOM 1412 O O . SER A 1 175 ? -11.576 14.600 -16.942 1.00 37.75 175 SER A O 1
ATOM 1414 N N . THR A 1 176 ? -10.207 13.346 -15.698 1.00 37.00 176 THR A N 1
ATOM 1415 C CA . THR A 1 176 ? -10.928 13.541 -14.440 1.00 37.00 176 THR A CA 1
ATOM 1416 C C . THR A 1 176 ? -10.394 14.817 -13.820 1.00 37.00 176 THR A C 1
ATOM 1418 O O . THR A 1 176 ? -9.445 14.812 -13.045 1.00 37.00 176 THR A O 1
ATOM 1421 N N . THR A 1 177 ? -10.994 15.930 -14.219 1.00 34.19 177 THR A N 1
ATOM 1422 C CA . THR A 1 177 ? -11.008 17.157 -13.433 1.00 34.19 177 THR A CA 1
ATOM 1423 C C . THR A 1 177 ? -11.621 16.806 -12.074 1.00 34.19 177 THR A C 1
ATOM 1425 O O . THR A 1 177 ? -12.790 16.409 -12.049 1.00 34.19 177 THR A O 1
ATOM 1428 N N . PRO A 1 178 ? -10.913 16.926 -10.937 1.00 40.00 178 PRO A N 1
ATOM 1429 C CA . PRO A 1 178 ? -11.603 17.012 -9.666 1.00 40.00 178 PRO A CA 1
ATOM 1430 C C . PRO A 1 178 ? -12.305 18.366 -9.679 1.00 40.00 178 PRO A C 1
ATOM 1432 O O . PRO A 1 178 ? -11.674 19.414 -9.826 1.00 40.00 178 PRO A O 1
ATOM 1435 N N . ALA A 1 179 ? -13.632 18.329 -9.622 1.00 36.69 179 ALA A N 1
ATOM 1436 C CA . ALA A 1 179 ? -14.436 19.515 -9.428 1.00 36.69 179 ALA A CA 1
ATOM 1437 C C . ALA A 1 179 ? -13.935 20.249 -8.180 1.00 36.69 179 ALA A C 1
ATOM 1439 O O . ALA A 1 179 ? -13.883 19.686 -7.089 1.00 36.69 179 ALA A O 1
ATOM 1440 N N . SER A 1 180 ? -13.570 21.510 -8.366 1.00 39.97 180 SER A N 1
ATOM 1441 C CA . SER A 1 180 ? -13.298 22.452 -7.297 1.00 39.97 180 SER A CA 1
ATOM 1442 C C . SER A 1 180 ? -14.499 22.514 -6.353 1.00 39.97 180 SER A C 1
ATOM 1444 O O . SER A 1 180 ? -15.584 22.936 -6.759 1.00 39.97 180 SER A O 1
ATOM 1446 N N . LYS A 1 181 ? -14.293 22.132 -5.093 1.00 38.03 181 LYS A N 1
ATOM 1447 C CA . LYS A 1 181 ? -14.942 22.775 -3.952 1.00 38.03 181 LYS A CA 1
ATOM 1448 C C . LYS A 1 181 ? -13.905 22.970 -2.857 1.00 38.03 181 LYS A C 1
ATOM 1450 O O . LYS A 1 181 ? -13.296 22.020 -2.381 1.00 38.03 181 LYS A O 1
ATOM 1455 N N . GLU A 1 182 ? -13.694 24.242 -2.574 1.00 38.06 182 GLU A N 1
ATOM 1456 C CA . GLU A 1 182 ? -12.933 24.798 -1.469 1.00 38.06 182 GLU A CA 1
ATOM 1457 C C . GLU A 1 182 ? -13.501 24.330 -0.122 1.00 38.06 182 GLU A C 1
ATOM 1459 O O . GLU A 1 182 ? -14.718 24.313 0.054 1.00 38.06 182 GLU A O 1
ATOM 1464 N N . ASP A 1 183 ? -12.599 23.902 0.766 1.00 35.03 183 ASP A N 1
ATOM 1465 C CA . ASP A 1 183 ? -12.446 24.292 2.184 1.00 35.03 183 ASP A CA 1
ATOM 1466 C C . ASP A 1 183 ? -11.443 23.290 2.806 1.00 35.03 183 ASP A C 1
ATOM 1468 O O . ASP A 1 183 ? -11.750 22.117 2.988 1.00 35.03 183 ASP A O 1
ATOM 1472 N N . LEU A 1 184 ? -10.134 23.573 2.848 1.00 44.56 184 LEU A N 1
ATOM 1473 C CA . LEU A 1 184 ? -9.428 24.395 3.849 1.00 44.56 184 LEU A CA 1
ATOM 1474 C C . LEU A 1 184 ? -9.662 23.925 5.297 1.00 44.56 184 LEU A C 1
ATOM 1476 O O . LEU A 1 184 ? -10.695 24.240 5.867 1.00 44.56 184 LEU A O 1
ATOM 1480 N N . SER A 1 185 ? -8.661 23.256 5.897 1.00 45.81 185 SER A N 1
ATOM 1481 C CA . SER A 1 185 ? -8.043 23.627 7.198 1.00 45.81 185 SER A CA 1
ATOM 1482 C C . SER A 1 185 ? -7.429 22.432 7.959 1.00 45.81 185 SER A C 1
ATOM 1484 O O . SER A 1 185 ? -8.027 21.923 8.901 1.00 45.81 185 SER A O 1
ATOM 1486 N N . ALA A 1 186 ? -6.207 22.007 7.618 1.00 45.00 186 ALA A N 1
ATOM 1487 C CA . ALA A 1 186 ? -5.359 21.288 8.593 1.00 45.00 186 ALA A CA 1
ATOM 1488 C C . ALA A 1 186 ? -3.873 21.239 8.204 1.00 45.00 186 ALA A C 1
ATOM 1490 O O . ALA A 1 186 ? -3.012 21.258 9.077 1.00 45.00 186 ALA A O 1
ATOM 1491 N N . SER A 1 187 ? -3.545 21.218 6.907 1.00 49.94 187 SER A N 1
ATOM 1492 C CA . SER A 1 187 ? -2.152 21.028 6.464 1.00 49.94 187 SER A CA 1
ATOM 1493 C C . SER A 1 187 ? -1.284 22.296 6.479 1.00 49.94 187 SER A C 1
ATOM 1495 O O . SER A 1 187 ? -0.068 22.189 6.334 1.00 49.94 187 SER A O 1
ATOM 1497 N N . ASP A 1 188 ? -1.869 23.484 6.652 1.00 54.88 188 ASP A N 1
ATOM 1498 C CA . ASP A 1 188 ? -1.132 24.749 6.513 1.00 54.88 188 ASP A CA 1
ATOM 1499 C C . ASP A 1 188 ? -0.576 25.293 7.837 1.00 54.88 188 ASP A C 1
ATOM 1501 O O . ASP A 1 188 ? 0.377 26.066 7.834 1.00 54.88 188 ASP A O 1
ATOM 1505 N N . GLN A 1 189 ? -1.098 24.872 8.993 1.00 55.62 189 GLN A N 1
ATOM 1506 C CA . GLN A 1 189 ? -0.757 25.532 10.258 1.00 55.62 189 GLN A CA 1
ATOM 1507 C C . GLN A 1 189 ? 0.666 25.196 10.741 1.00 55.62 189 GLN A C 1
ATOM 1509 O O . GLN A 1 189 ? 1.404 26.086 11.147 1.00 55.62 189 GLN A O 1
ATOM 1514 N N . GLY A 1 190 ? 1.125 23.951 10.566 1.00 58.38 190 GLY A N 1
ATOM 1515 C CA . GLY A 1 190 ? 2.500 23.558 10.915 1.00 58.38 190 GLY A CA 1
ATOM 1516 C C . GLY A 1 190 ? 3.580 24.088 9.959 1.00 58.38 190 GLY A C 1
ATOM 1517 O O . GLY A 1 190 ? 4.754 24.162 10.327 1.00 58.38 190 GLY A O 1
ATOM 1518 N N . LEU A 1 191 ? 3.195 24.462 8.735 1.00 59.62 191 LEU A N 1
ATOM 1519 C CA . LEU A 1 191 ? 4.083 25.062 7.734 1.00 59.62 191 LEU A CA 1
ATOM 1520 C C . LEU A 1 191 ? 4.166 26.584 7.928 1.00 59.62 191 LEU A C 1
ATOM 1522 O O . LEU A 1 191 ? 5.261 27.142 7.874 1.00 59.62 191 LEU A O 1
ATOM 1526 N N . VAL A 1 192 ? 3.042 27.226 8.268 1.00 57.94 192 VAL A N 1
ATOM 1527 C CA . VAL A 1 192 ? 2.962 28.630 8.702 1.00 57.94 192 VAL A CA 1
ATOM 1528 C C . VAL A 1 192 ? 3.733 28.860 10.006 1.00 57.94 192 VAL A C 1
ATOM 1530 O O . VAL A 1 192 ? 4.489 29.825 10.083 1.00 57.94 192 VAL A O 1
ATOM 1533 N N . ASP A 1 193 ? 3.643 27.953 10.983 1.00 64.88 193 ASP A N 1
ATOM 1534 C CA . ASP A 1 193 ? 4.385 28.063 12.249 1.00 64.88 193 ASP A CA 1
ATOM 1535 C C . ASP A 1 193 ? 5.899 27.904 12.057 1.00 64.88 193 ASP A C 1
ATOM 1537 O O . ASP A 1 193 ? 6.689 28.585 12.710 1.00 64.88 193 ASP A O 1
ATOM 1541 N N . LYS A 1 194 ? 6.332 27.055 11.115 1.00 68.19 194 LYS A N 1
ATOM 1542 C CA . LYS A 1 194 ? 7.755 26.927 10.760 1.00 68.19 194 LYS A CA 1
ATOM 1543 C C . LYS A 1 194 ? 8.275 28.122 9.966 1.00 68.19 194 LYS A C 1
ATOM 1545 O O . LYS A 1 194 ? 9.390 28.559 10.226 1.00 68.19 194 LYS A O 1
ATOM 1550 N N . LEU A 1 195 ? 7.476 28.685 9.060 1.00 64.06 195 LEU A N 1
ATOM 1551 C CA . LEU A 1 195 ? 7.845 29.888 8.307 1.00 64.06 195 LEU A CA 1
ATOM 1552 C C . LEU A 1 195 ? 7.863 31.143 9.193 1.00 64.06 195 LEU A C 1
ATOM 1554 O O . LEU A 1 195 ? 8.785 31.944 9.083 1.00 64.06 195 LEU A O 1
ATOM 1558 N N . LEU A 1 196 ? 6.911 31.298 10.119 1.00 68.19 196 LEU A N 1
ATOM 1559 C CA . LEU A 1 196 ? 6.937 32.362 11.131 1.00 68.19 196 LEU A CA 1
ATOM 1560 C C . LEU A 1 196 ? 8.078 32.181 12.137 1.00 68.19 196 LEU A C 1
ATOM 1562 O O . LEU A 1 196 ? 8.562 33.173 12.661 1.00 68.19 196 LEU A O 1
ATOM 1566 N N . ALA A 1 197 ? 8.533 30.955 12.402 1.00 74.25 197 ALA A N 1
ATOM 1567 C CA . ALA A 1 197 ? 9.704 30.712 13.244 1.00 74.25 197 ALA A CA 1
ATOM 1568 C C . ALA A 1 197 ? 11.031 30.980 12.511 1.00 74.25 197 ALA A C 1
ATOM 1570 O O . ALA A 1 197 ? 11.965 31.497 13.121 1.00 74.25 197 ALA A O 1
ATOM 1571 N N . GLU A 1 198 ? 11.125 30.662 11.215 1.00 62.41 198 GLU A N 1
ATOM 1572 C CA . GLU A 1 198 ? 12.324 30.926 10.402 1.00 62.41 198 GLU A CA 1
ATOM 1573 C C . GLU A 1 198 ? 12.456 32.392 9.966 1.00 62.41 198 GLU A C 1
ATOM 1575 O O . GLU A 1 198 ? 13.574 32.868 9.775 1.00 62.41 198 GLU A O 1
ATOM 1580 N N . PHE A 1 199 ? 11.346 33.126 9.854 1.00 61.62 199 PHE A N 1
ATOM 1581 C CA . PHE A 1 199 ? 11.328 34.540 9.456 1.00 61.62 199 PHE A CA 1
ATOM 1582 C C . PHE A 1 199 ? 10.787 35.484 10.549 1.00 61.62 199 PHE A C 1
ATOM 1584 O O . PHE A 1 199 ? 10.438 36.627 10.262 1.00 61.62 199 PHE A O 1
ATOM 1591 N N . GLY A 1 200 ? 10.687 35.020 11.798 1.00 56.94 200 GLY A N 1
ATOM 1592 C CA . GLY A 1 200 ? 9.965 35.702 12.879 1.00 56.94 200 GLY A CA 1
ATOM 1593 C C . GLY A 1 200 ? 10.673 36.886 13.531 1.00 56.94 200 GLY A C 1
ATOM 1594 O O . GLY A 1 200 ? 11.171 36.733 14.646 1.00 56.94 200 GLY A O 1
ATOM 1595 N N . LEU A 1 201 ? 10.679 38.041 12.854 1.00 49.62 201 LEU A N 1
ATOM 1596 C CA . LEU A 1 201 ? 10.653 39.437 13.351 1.00 49.62 201 LEU A CA 1
ATOM 1597 C C . LEU A 1 201 ? 10.928 40.409 12.196 1.00 49.62 201 LEU A C 1
ATOM 1599 O O . LEU A 1 201 ? 11.974 40.252 11.529 1.00 49.62 201 LEU A O 1
#

Secondary structure (DSSP, 8-state):
--HHHHHHHHHHHHHHHTT--PPPPTTT-S-HHHHHHHHHHHHHHHHHHHHHHHHHHHHHHHHHHHHHHHHHHHHHHHHHHHHHHHHHHHHHHHHHHHHHHHHS---HHHHHHHHHHHHHHHHHHHHHHHHHTTHHHHHHHHHHHHHHHHHHHHHHHHHHHHHTT-----------PPPP-----SSSHHHHHHHHHHS--

Foldseek 3Di:
DDPVQVVLVVVLVVCVVVPVLDQDDCVSDVDPVVSVVSVLVSVLVVLVVVLVVVLVVVVVVLVVLVVVLVVLVVVLVVLLVVLVVVLVVLVVVLVVLVVCVVPPVPDVPVSVVSNVVSVVVNVVSVVVNVVSVCSVVVNVVSVVVVVVSVVVSVVSVVVSCVSVVPPDPDPDDPPPDPDDDDDDDDPCPVVVVVVCVVVPD